Protein AF-A0A1T3CMZ7-F1 (afdb_monomer)

Foldseek 3Di:
DDDDPPDPDDDWDWDAAPVRAIETEDAPVCQVVVCVVCVPPPPHNYHYHYPPDPVVVVRVVRRVVVVVVVLVVVCVVPPPVSVVVVVVVVVVVVVVVVVVVVVVVVVVCQVVCLVVLHDPPADADEPVDDPDDDDDDDDDDDDDDDPPPPDPPPPDQDQDDDWDFQWDDDPSYIYHHPDPPPVPVVLVVLVVLLVVQLVVLVVQCVVPVDPVSVVVSVVLNVVSVVLNVVLVVSVVGTDRSHPVNVVVNVVSSVVSVD

Nearest PDB structures (foldseek):
  4wz7-assembly1_G  TM=6.049E-01  e=4.587E+00  Yarrowia lipolytica

Solvent-accessible surface area (backbone atoms only — not comparable to full-atom values): 15684 Å² total; per-residue (Å²): 137,84,84,72,82,79,63,87,77,77,76,69,48,78,45,70,41,94,86,69,33,38,36,40,35,26,54,82,89,49,38,67,63,52,47,62,68,56,70,77,53,85,90,48,65,68,47,76,39,48,65,84,36,72,65,43,52,50,52,52,48,53,35,49,53,51,54,51,51,52,49,49,53,47,37,73,74,47,44,70,65,39,54,57,49,51,53,52,50,51,53,52,51,50,53,50,51,50,50,53,49,50,50,53,51,46,56,59,46,54,63,58,24,63,76,72,72,54,58,94,75,66,52,65,55,59,96,88,61,76,84,80,76,92,70,89,81,80,93,70,91,74,92,72,94,71,89,72,90,71,74,91,65,80,78,74,72,46,71,74,69,78,81,44,71,42,64,49,80,52,99,92,40,63,41,40,58,70,70,77,81,68,80,52,71,62,58,62,49,49,52,55,52,51,53,47,53,52,49,56,48,45,48,58,27,67,77,43,82,42,76,66,36,48,49,54,39,50,53,52,48,54,54,51,50,52,52,52,54,52,51,55,52,49,60,69,46,34,57,70,74,23,54,55,59,55,50,53,52,51,50,59,52,50,70,71,75,111

Mean predicted aligned error: 19.83 Å

Organism: NCBI:txid1491466

Sequence (258 aa):
MSSALQGRRRKPQELLLPNGRKIIVALPEDLEDIRRKYQGDNDTQVEVVIHGSIEHSQYLRQSRDHHEERRQLLREQHGPAFEEWEDVQNQLSSVTAELERVENQASGLYGNFNKFGYDAAVRTYNDEDPPPASSHTSISEKSRGQREEGDRHGETTKLFKRPVIRQWFHQGLLWRMSEPTEIMAIELFLDLVYVGIIHSNGEHMAEEATGYELLRFVITFVMTWRIWTSITLTLSWFESDDVVTRLEILFCISTLIG

Radius of gyration: 36.87 Å; Cα contacts (8 Å, |Δi|>4): 163; chains: 1; bounding box: 71×46×104 Å

InterPro domains:
  IPR010640 Low temperature requirement A [PF06772] (185-253)
  IPR010640 Low temperature requirement A [PTHR36840] (154-257)

Structure (mmCIF, N/CA/C/O backbone):
data_AF-A0A1T3CMZ7-F1
#
_entry.id   AF-A0A1T3CMZ7-F1
#
loop_
_atom_site.group_PDB
_atom_site.id
_atom_site.type_symbol
_atom_site.label_atom_id
_atom_site.label_alt_id
_atom_site.label_comp_id
_atom_site.label_asym_id
_atom_site.label_entity_id
_atom_site.label_seq_id
_atom_site.pdbx_PDB_ins_code
_atom_site.Cartn_x
_atom_site.Cartn_y
_atom_site.Cartn_z
_atom_site.occupancy
_atom_site.B_iso_or_equiv
_atom_site.auth_seq_id
_atom_site.auth_comp_id
_atom_site.auth_asym_id
_atom_site.auth_atom_id
_atom_site.pdbx_PDB_model_num
ATOM 1 N N . MET A 1 1 ? -27.622 -8.756 -27.505 1.00 34.28 1 MET A N 1
ATOM 2 C CA . MET A 1 1 ? -26.467 -7.949 -27.946 1.00 34.28 1 MET A CA 1
ATOM 3 C C . MET A 1 1 ? -25.293 -8.300 -27.054 1.00 34.28 1 MET A C 1
ATOM 5 O O . MET A 1 1 ? -25.239 -7.861 -25.916 1.00 34.28 1 MET A O 1
ATOM 9 N N . SER A 1 2 ? -24.455 -9.220 -27.521 1.00 31.64 2 SER A N 1
ATOM 10 C CA . SER A 1 2 ? -23.326 -9.789 -26.785 1.00 31.64 2 SER A CA 1
ATOM 11 C C . SER A 1 2 ? -22.094 -8.905 -26.964 1.00 31.64 2 SER A C 1
ATOM 13 O O . SER A 1 2 ? -21.500 -8.877 -28.040 1.00 31.64 2 SER A O 1
ATOM 15 N N . SER A 1 3 ? -21.721 -8.173 -25.916 1.00 35.91 3 SER A N 1
ATOM 16 C CA . SER A 1 3 ? -20.456 -7.446 -25.835 1.00 35.91 3 SER A CA 1
ATOM 17 C C . SER A 1 3 ? -19.309 -8.449 -25.692 1.00 35.91 3 SER A C 1
ATOM 19 O O . SER A 1 3 ? -18.985 -8.886 -24.587 1.00 35.91 3 SER A O 1
ATOM 21 N N . ALA A 1 4 ? -18.725 -8.862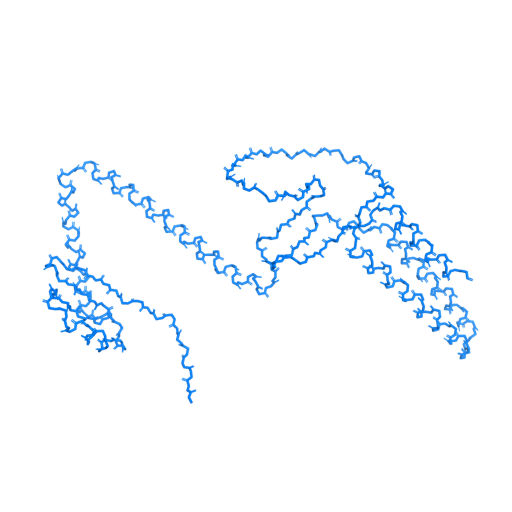 -26.816 1.00 36.44 4 ALA A N 1
ATOM 22 C CA . ALA A 1 4 ? -17.489 -9.628 -26.805 1.00 36.44 4 ALA A CA 1
ATOM 23 C C . ALA A 1 4 ? -16.359 -8.734 -26.275 1.00 36.44 4 ALA A C 1
ATOM 25 O O . ALA A 1 4 ? -16.123 -7.640 -26.789 1.00 36.44 4 ALA A O 1
ATOM 26 N N . LEU A 1 5 ? -15.691 -9.214 -25.227 1.00 36.50 5 LEU A N 1
ATOM 27 C CA . LEU A 1 5 ? -14.447 -8.682 -24.686 1.00 36.50 5 LEU A CA 1
ATOM 28 C C . LEU A 1 5 ? -13.461 -8.434 -25.836 1.00 36.50 5 LEU A C 1
ATOM 30 O O . LEU A 1 5 ? -12.888 -9.377 -26.379 1.00 36.50 5 LEU A O 1
ATOM 34 N N . GLN A 1 6 ? -13.259 -7.172 -26.217 1.00 39.81 6 GLN A N 1
ATOM 35 C CA . GLN A 1 6 ? -12.165 -6.784 -27.102 1.00 39.81 6 GLN A CA 1
ATOM 36 C C . GLN A 1 6 ? -10.861 -6.929 -26.321 1.00 39.81 6 GLN A C 1
ATOM 38 O O . GLN A 1 6 ? -10.344 -5.985 -25.727 1.00 39.81 6 GLN A O 1
ATOM 43 N N . GLY A 1 7 ? -10.340 -8.157 -26.307 1.00 45.25 7 GLY A N 1
ATOM 44 C CA . GLY A 1 7 ? -8.948 -8.412 -25.979 1.00 45.25 7 GLY A CA 1
ATOM 45 C C . GLY A 1 7 ? -8.062 -7.514 -26.840 1.00 45.25 7 GLY A C 1
ATOM 46 O O . GLY A 1 7 ? -8.403 -7.199 -27.981 1.00 45.25 7 GLY A O 1
ATOM 47 N N . ARG A 1 8 ? -6.948 -7.063 -26.261 1.00 49.44 8 ARG A N 1
ATOM 48 C CA . ARG A 1 8 ? -5.938 -6.181 -26.863 1.00 49.44 8 ARG A CA 1
ATOM 49 C C . ARG A 1 8 ? -5.617 -6.658 -28.293 1.00 49.44 8 ARG A C 1
ATOM 51 O O . ARG A 1 8 ? -4.840 -7.595 -28.466 1.00 49.44 8 ARG A O 1
ATOM 58 N N . ARG A 1 9 ? -6.265 -6.066 -29.308 1.00 58.47 9 ARG A N 1
ATOM 59 C CA . ARG A 1 9 ? -6.092 -6.456 -30.717 1.00 58.47 9 ARG A CA 1
ATOM 60 C C . ARG A 1 9 ? -4.620 -6.279 -31.075 1.00 58.47 9 ARG A C 1
ATOM 62 O O . ARG A 1 9 ? -4.067 -5.191 -30.896 1.00 58.47 9 ARG A O 1
ATOM 69 N N . ARG A 1 10 ? -3.964 -7.359 -31.505 1.00 63.69 10 ARG A N 1
ATOM 70 C CA . ARG A 1 10 ? -2.551 -7.315 -31.894 1.00 63.69 10 ARG A CA 1
ATOM 71 C C . ARG A 1 10 ? -2.424 -6.444 -33.140 1.00 63.69 10 ARG A C 1
ATOM 73 O O . ARG A 1 10 ? -3.180 -6.618 -34.090 1.00 63.69 10 ARG A O 1
ATOM 80 N N . LYS A 1 11 ? -1.494 -5.489 -33.117 1.00 72.56 11 LYS A N 1
ATOM 81 C CA . LYS A 1 11 ? -1.212 -4.653 -34.289 1.00 72.56 11 LYS A CA 1
ATOM 82 C C . LYS A 1 11 ? -0.637 -5.539 -35.409 1.00 72.56 11 LYS A C 1
ATOM 84 O O . LYS A 1 11 ? 0.155 -6.428 -35.091 1.00 72.56 11 LYS A O 1
ATOM 89 N N . PRO A 1 12 ? -1.025 -5.319 -36.679 1.00 73.88 12 PRO A N 1
ATOM 90 C CA . PRO A 1 12 ? -0.466 -6.059 -37.805 1.00 73.88 12 PRO A CA 1
ATOM 91 C C . PRO A 1 12 ? 1.041 -5.808 -37.892 1.00 73.88 12 PRO A C 1
ATOM 93 O O . PRO A 1 12 ? 1.503 -4.689 -37.657 1.00 73.88 12 PRO A O 1
ATOM 96 N N . GLN A 1 13 ? 1.797 -6.859 -38.194 1.00 79.81 13 GLN A N 1
ATOM 97 C CA . GLN A 1 13 ? 3.250 -6.781 -38.312 1.00 79.81 13 GLN A CA 1
ATOM 98 C C . GLN A 1 13 ? 3.622 -6.434 -39.753 1.00 79.81 13 GLN A C 1
ATOM 100 O O . GLN A 1 13 ? 3.074 -7.002 -40.696 1.00 79.81 13 GLN A O 1
ATOM 105 N N . GLU A 1 14 ? 4.555 -5.504 -39.923 1.00 84.88 14 GLU A N 1
ATOM 106 C CA . GLU A 1 14 ? 5.047 -5.086 -41.235 1.00 84.88 14 GLU A CA 1
ATOM 107 C C . GLU A 1 14 ? 6.458 -5.637 -41.452 1.00 84.88 14 GLU A C 1
ATOM 109 O O . GLU A 1 14 ? 7.314 -5.533 -40.573 1.00 84.88 14 GLU A O 1
ATOM 114 N N . LEU A 1 15 ? 6.692 -6.232 -42.618 1.00 81.00 15 LEU A N 1
ATOM 115 C CA . LEU A 1 15 ? 7.981 -6.777 -43.036 1.00 81.00 15 LEU A CA 1
ATOM 116 C C . LEU A 1 15 ? 8.371 -6.159 -44.381 1.00 81.00 15 LEU A C 1
ATOM 118 O O . LEU A 1 15 ? 7.524 -5.975 -45.255 1.00 81.00 15 LEU A O 1
ATOM 122 N N . LEU A 1 16 ? 9.654 -5.857 -44.566 1.00 81.06 16 LEU A N 1
ATOM 123 C CA . LEU A 1 16 ? 10.195 -5.363 -45.832 1.00 81.06 16 LEU A CA 1
ATOM 124 C C . LEU A 1 16 ? 11.080 -6.442 -46.456 1.00 81.06 16 LEU A C 1
ATOM 126 O O . LEU A 1 16 ? 12.014 -6.935 -45.825 1.00 81.06 16 LEU A O 1
ATOM 130 N N . LEU A 1 17 ? 10.770 -6.817 -47.696 1.00 82.38 17 LEU A N 1
ATOM 131 C CA . LEU A 1 17 ? 11.575 -7.750 -48.476 1.00 82.38 17 LEU A CA 1
ATOM 132 C C . LEU A 1 17 ? 12.762 -7.039 -49.143 1.00 82.38 17 LEU A C 1
ATOM 134 O O . LEU A 1 17 ? 12.660 -5.853 -49.471 1.00 82.38 17 LEU A O 1
ATOM 138 N N . PRO A 1 18 ? 13.839 -7.778 -49.475 1.00 75.88 18 PRO A N 1
ATOM 139 C CA . PRO A 1 18 ? 14.983 -7.257 -50.233 1.00 75.88 18 PRO A CA 1
ATOM 140 C C . PRO A 1 18 ? 14.606 -6.607 -51.572 1.00 75.88 18 PRO A C 1
ATOM 142 O O . PRO A 1 18 ? 15.280 -5.693 -52.034 1.00 75.88 18 PRO A O 1
ATOM 145 N N . ASN A 1 19 ? 13.491 -7.031 -52.172 1.00 77.38 19 ASN A N 1
ATOM 146 C CA . ASN A 1 19 ? 12.995 -6.513 -53.448 1.00 77.38 19 ASN A CA 1
ATOM 147 C C . ASN A 1 19 ? 12.220 -5.183 -53.311 1.00 77.38 19 ASN A C 1
ATOM 149 O O . ASN A 1 19 ? 11.588 -4.751 -54.271 1.00 77.38 19 ASN A O 1
ATOM 153 N N . GLY A 1 20 ? 12.181 -4.578 -52.116 1.00 74.94 20 GLY A N 1
ATOM 154 C CA . GLY A 1 20 ? 11.397 -3.369 -51.825 1.00 74.94 20 GLY A CA 1
ATOM 155 C C . GLY A 1 20 ? 9.894 -3.616 -51.645 1.00 74.94 20 GLY A C 1
ATOM 156 O O . GLY A 1 20 ? 9.125 -2.671 -51.490 1.00 74.94 20 GLY A O 1
ATOM 157 N N . ARG A 1 21 ? 9.460 -4.883 -51.653 1.00 81.06 21 ARG A N 1
ATOM 158 C CA . ARG A 1 21 ? 8.062 -5.266 -51.407 1.00 81.06 21 ARG A CA 1
ATOM 159 C C . ARG A 1 21 ? 7.746 -5.200 -49.918 1.00 81.06 21 ARG A C 1
ATOM 161 O O . ARG A 1 21 ? 8.537 -5.672 -49.099 1.00 81.06 21 ARG A O 1
ATOM 168 N N . LYS A 1 22 ? 6.576 -4.664 -49.575 1.00 83.50 22 LYS A N 1
ATOM 169 C CA . LYS A 1 22 ? 6.096 -4.585 -48.193 1.00 83.50 22 LYS A CA 1
ATOM 170 C C . LYS A 1 22 ? 5.109 -5.716 -47.942 1.00 83.50 22 LYS A C 1
ATOM 172 O O . LYS A 1 22 ? 4.094 -5.815 -48.622 1.00 83.50 22 LYS A O 1
ATOM 177 N N . ILE A 1 23 ? 5.393 -6.559 -46.960 1.00 84.19 23 ILE A N 1
ATOM 178 C CA . ILE A 1 23 ? 4.484 -7.618 -46.534 1.00 84.19 23 ILE A CA 1
ATOM 179 C C . ILE A 1 23 ? 3.792 -7.179 -45.256 1.00 84.19 23 ILE A C 1
ATOM 181 O O . ILE A 1 23 ? 4.441 -6.791 -44.284 1.00 84.19 23 ILE A O 1
ATOM 185 N N . ILE A 1 24 ? 2.468 -7.266 -45.251 1.00 84.69 24 ILE A N 1
ATOM 186 C CA . ILE A 1 24 ? 1.650 -6.992 -44.075 1.00 84.69 24 ILE A CA 1
ATOM 187 C C . ILE A 1 24 ? 1.109 -8.316 -43.562 1.00 84.69 24 ILE A C 1
ATOM 189 O O . ILE A 1 24 ? 0.362 -9.014 -44.246 1.00 84.69 24 ILE A O 1
ATOM 193 N N . VAL A 1 25 ? 1.496 -8.657 -42.340 1.00 84.69 25 VAL A N 1
ATOM 194 C CA . VAL A 1 25 ? 1.105 -9.894 -41.678 1.00 84.69 25 VAL A CA 1
ATOM 195 C C . VAL A 1 25 ? -0.127 -9.622 -40.825 1.00 84.69 25 VAL A C 1
ATOM 197 O O . VAL A 1 25 ? -0.083 -8.847 -39.864 1.00 84.69 25 VAL A O 1
ATOM 200 N N . ALA A 1 26 ? -1.232 -10.265 -41.191 1.00 84.50 26 ALA A N 1
ATOM 201 C CA . ALA A 1 26 ? -2.539 -10.102 -40.566 1.00 84.50 26 ALA A CA 1
ATOM 202 C C . ALA A 1 26 ? -3.004 -11.389 -39.871 1.00 84.50 26 ALA A C 1
ATOM 204 O O . ALA A 1 26 ? -2.619 -12.499 -40.246 1.00 84.50 26 ALA A O 1
ATOM 205 N N . LEU A 1 27 ? -3.868 -11.249 -38.865 1.00 82.94 27 LEU A N 1
ATOM 206 C CA . LEU A 1 27 ? -4.621 -12.378 -38.317 1.00 82.94 27 LEU A CA 1
ATOM 207 C C . LEU A 1 27 ? -5.662 -12.859 -39.345 1.00 82.94 27 LEU A C 1
ATOM 209 O O . LEU A 1 27 ? -6.131 -12.046 -40.143 1.00 82.94 27 LEU A O 1
ATOM 213 N N . PRO A 1 28 ? -6.063 -14.145 -39.318 1.00 78.88 28 PRO A N 1
ATOM 214 C CA . PRO A 1 28 ? -7.062 -14.674 -40.251 1.00 78.88 28 PRO A CA 1
ATOM 215 C C . PRO A 1 28 ? -8.380 -13.884 -40.256 1.00 78.88 28 PRO A C 1
ATOM 217 O O . PRO A 1 28 ? -8.996 -13.741 -41.304 1.00 78.88 28 PRO A O 1
ATOM 220 N N . GLU A 1 29 ? -8.781 -13.350 -39.098 1.00 78.38 29 GLU A N 1
ATOM 221 C CA . GLU A 1 29 ? -10.024 -12.586 -38.912 1.00 78.38 29 GLU A CA 1
ATOM 222 C C . GLU A 1 29 ? -9.989 -11.198 -39.576 1.00 78.38 29 GLU A C 1
ATOM 224 O O . GLU A 1 29 ? -11.014 -10.732 -40.060 1.00 78.38 29 GLU A O 1
ATOM 229 N N . ASP A 1 30 ? -8.813 -10.564 -39.649 1.00 78.50 30 ASP A N 1
ATOM 230 C CA . ASP A 1 30 ? -8.643 -9.178 -40.121 1.00 78.50 30 ASP A CA 1
ATOM 231 C C . ASP A 1 30 ? -8.104 -9.100 -41.567 1.00 78.50 30 ASP A C 1
ATOM 233 O O . ASP A 1 30 ? -7.822 -8.016 -42.088 1.00 78.50 30 ASP A O 1
ATOM 237 N N . LEU A 1 31 ? -7.908 -10.247 -42.228 1.00 75.06 31 LEU A N 1
ATOM 238 C CA . LEU A 1 31 ? -7.219 -10.319 -43.518 1.00 75.06 31 LEU A CA 1
ATOM 239 C C . LEU A 1 31 ? -7.958 -9.559 -44.620 1.00 75.06 31 LEU A C 1
ATOM 241 O O . LEU A 1 31 ? -7.333 -8.819 -45.380 1.00 75.06 31 LEU A O 1
ATOM 245 N N . GLU A 1 32 ? -9.274 -9.742 -44.724 1.00 76.31 32 GLU A N 1
ATOM 246 C CA . GLU A 1 32 ? -10.077 -9.125 -45.786 1.00 76.31 32 GLU A CA 1
ATOM 247 C C . GLU A 1 32 ? -10.165 -7.604 -45.626 1.00 76.31 32 GLU A C 1
ATOM 249 O O . GLU A 1 32 ? -10.083 -6.869 -46.615 1.00 76.31 32 GLU A O 1
ATOM 254 N N . ASP A 1 33 ? -10.250 -7.131 -44.383 1.00 80.44 33 ASP A N 1
ATOM 255 C CA . ASP A 1 33 ? -10.289 -5.708 -44.049 1.00 80.44 33 ASP A CA 1
ATOM 256 C C . ASP A 1 33 ? -8.956 -5.024 -44.375 1.00 80.44 33 ASP A C 1
ATOM 258 O O . ASP A 1 33 ? -8.923 -3.954 -44.991 1.00 80.44 33 ASP A O 1
ATOM 262 N N . ILE A 1 34 ? -7.838 -5.669 -44.026 1.00 79.06 34 ILE A N 1
ATOM 263 C CA . ILE A 1 34 ? -6.492 -5.172 -44.332 1.00 79.06 34 ILE A CA 1
ATOM 264 C C . ILE A 1 34 ? -6.243 -5.211 -45.841 1.00 79.06 34 ILE A C 1
ATOM 266 O O . ILE A 1 34 ? -5.769 -4.228 -46.410 1.00 79.06 34 ILE A O 1
ATOM 270 N N . ARG A 1 35 ? -6.624 -6.293 -46.526 1.00 79.69 35 ARG A N 1
ATOM 271 C CA . ARG A 1 35 ? -6.478 -6.405 -47.983 1.00 79.69 35 ARG A CA 1
ATOM 272 C C . ARG A 1 35 ? -7.244 -5.309 -48.715 1.00 79.69 35 ARG A C 1
ATOM 274 O O . ARG A 1 35 ? -6.694 -4.713 -49.635 1.00 79.69 35 ARG A O 1
ATOM 281 N N . ARG A 1 36 ? -8.466 -4.995 -48.276 1.00 80.12 36 ARG A N 1
ATOM 282 C CA . ARG A 1 36 ? -9.275 -3.901 -48.833 1.00 80.12 36 ARG A CA 1
ATOM 283 C C . ARG A 1 36 ? -8.629 -2.534 -48.603 1.00 80.12 36 ARG A C 1
ATOM 285 O O . ARG A 1 36 ? -8.684 -1.681 -49.483 1.00 80.12 36 ARG A O 1
ATOM 292 N N . LYS A 1 37 ? -7.995 -2.333 -47.444 1.00 79.81 37 LYS A N 1
ATOM 293 C CA . LYS A 1 37 ? -7.320 -1.076 -47.088 1.00 79.81 37 LYS A CA 1
ATOM 294 C C . LYS A 1 37 ? -6.106 -0.779 -47.973 1.00 79.81 37 LYS A C 1
ATOM 296 O O . LYS A 1 37 ? -5.899 0.373 -48.332 1.00 79.81 37 LYS A O 1
ATOM 301 N N . TYR A 1 38 ? -5.330 -1.801 -48.327 1.00 72.94 38 TYR A N 1
ATOM 302 C CA . TYR A 1 38 ? -4.096 -1.647 -49.110 1.00 72.94 38 TYR A CA 1
ATOM 303 C C . TYR A 1 38 ? -4.275 -1.901 -50.614 1.00 72.94 38 TYR A C 1
ATOM 305 O O . TYR A 1 38 ? -3.325 -1.787 -51.377 1.00 72.94 38 TYR A O 1
ATOM 313 N N . GLN A 1 39 ? -5.499 -2.180 -51.068 1.00 69.19 39 GLN A N 1
ATOM 314 C CA . GLN A 1 39 ? -5.805 -2.422 -52.481 1.00 69.19 39 GLN A CA 1
ATOM 315 C C . GLN A 1 39 ? -5.686 -1.168 -53.370 1.00 69.19 39 GLN A C 1
ATOM 317 O O . GLN A 1 39 ? -5.668 -1.295 -54.590 1.00 69.19 39 GLN A O 1
ATOM 322 N N . GLY A 1 40 ? -5.649 0.031 -52.774 1.00 64.12 40 GLY A N 1
ATOM 323 C CA . GLY A 1 40 ? -5.586 1.313 -53.487 1.00 64.12 40 GLY A CA 1
ATOM 324 C C . GLY A 1 40 ? -4.202 1.966 -53.546 1.00 64.12 40 GLY A C 1
ATOM 325 O O . GLY A 1 40 ? -4.064 3.002 -54.192 1.00 64.12 40 GLY A O 1
ATOM 326 N N . ASP A 1 41 ? -3.196 1.397 -52.878 1.00 66.69 41 ASP A N 1
ATOM 327 C CA . ASP A 1 41 ? -1.857 1.982 -52.784 1.00 66.69 41 ASP A CA 1
ATOM 328 C C . ASP A 1 41 ? -0.964 1.416 -53.902 1.00 66.69 41 ASP A C 1
ATOM 330 O O . ASP A 1 41 ? -0.325 0.378 -53.756 1.00 66.69 41 ASP A O 1
ATOM 334 N N . ASN A 1 42 ? -0.997 2.051 -55.078 1.00 58.09 42 ASN A N 1
ATOM 335 C CA . ASN A 1 42 ? -0.322 1.559 -56.291 1.00 58.09 42 ASN A CA 1
ATOM 336 C C . ASN A 1 42 ? 1.206 1.766 -56.297 1.00 58.09 42 ASN A C 1
ATOM 338 O O . ASN A 1 42 ? 1.869 1.294 -57.221 1.00 58.09 42 ASN A O 1
ATOM 342 N N . ASP A 1 43 ? 1.765 2.473 -55.312 1.00 58.81 43 ASP A N 1
ATOM 343 C CA . ASP A 1 43 ? 3.174 2.898 -55.321 1.00 58.81 43 ASP A CA 1
ATOM 344 C C . ASP A 1 43 ? 4.119 1.876 -54.656 1.00 58.81 43 ASP A C 1
ATOM 346 O O . ASP A 1 43 ? 5.329 1.888 -54.873 1.00 58.81 43 ASP A O 1
ATOM 350 N N . THR A 1 44 ? 3.579 0.921 -53.887 1.00 60.91 44 THR A N 1
ATOM 351 C CA . THR A 1 44 ? 4.344 -0.200 -53.319 1.00 60.91 44 THR A CA 1
ATOM 352 C C . THR A 1 44 ? 3.620 -1.521 -53.553 1.00 60.91 44 THR A C 1
ATOM 354 O O . THR A 1 44 ? 2.418 -1.642 -53.353 1.00 60.91 44 THR A O 1
ATOM 357 N N . GLN A 1 45 ? 4.349 -2.553 -53.986 1.00 70.31 45 GLN A N 1
ATOM 358 C CA . GLN A 1 45 ? 3.804 -3.911 -54.081 1.00 70.31 45 GLN A CA 1
ATOM 359 C C . GLN A 1 45 ? 3.569 -4.435 -52.654 1.00 70.31 45 GLN A C 1
ATOM 361 O O . GLN A 1 45 ? 4.486 -4.982 -52.034 1.00 70.31 45 GLN A O 1
ATOM 366 N N . VAL A 1 46 ? 2.367 -4.185 -52.123 1.00 76.50 46 VAL A N 1
ATOM 367 C CA . VAL A 1 46 ? 1.937 -4.610 -50.789 1.00 76.50 46 VAL A CA 1
ATOM 368 C C . VAL A 1 46 ? 1.276 -5.981 -50.874 1.00 76.50 46 VAL A C 1
ATOM 370 O O . VAL A 1 46 ? 0.240 -6.147 -51.517 1.00 76.50 46 VAL A O 1
ATOM 373 N N . GLU A 1 47 ? 1.859 -6.966 -50.199 1.00 81.50 47 GLU A N 1
ATOM 374 C CA . GLU A 1 47 ? 1.318 -8.323 -50.118 1.00 81.50 47 GLU A CA 1
ATOM 375 C C . GLU A 1 47 ? 0.809 -8.595 -48.701 1.00 81.50 47 GLU A C 1
ATOM 377 O O . GLU A 1 47 ? 1.526 -8.404 -47.719 1.00 81.50 47 GLU A O 1
ATOM 382 N N . VAL A 1 48 ? -0.454 -9.007 -48.577 1.00 81.88 48 VAL A N 1
ATOM 383 C CA . VAL A 1 48 ? -1.080 -9.282 -47.277 1.00 81.88 48 VAL A CA 1
ATOM 384 C C . VAL A 1 48 ? -1.094 -10.785 -47.047 1.00 81.88 48 VAL A C 1
ATOM 386 O O . VAL A 1 48 ? -1.711 -11.520 -47.815 1.00 81.88 48 VAL A O 1
ATOM 389 N N . VAL A 1 49 ? -0.432 -11.230 -45.981 1.00 83.75 49 VAL A N 1
ATOM 390 C CA . VAL A 1 49 ? -0.180 -12.648 -45.699 1.00 83.75 49 VAL A CA 1
ATOM 391 C C . VAL A 1 49 ? -0.719 -13.014 -44.317 1.00 83.75 49 VAL A C 1
ATOM 393 O O . VAL A 1 49 ? -0.665 -12.223 -43.373 1.00 83.75 49 VAL A O 1
ATOM 396 N N . ILE A 1 50 ? -1.240 -14.236 -44.178 1.00 85.75 50 ILE A N 1
ATOM 397 C CA . ILE A 1 50 ? -1.755 -14.745 -42.900 1.00 85.75 50 ILE A CA 1
ATOM 398 C C . ILE A 1 50 ? -0.593 -15.015 -41.940 1.00 85.75 50 ILE A C 1
ATOM 400 O O . ILE A 1 50 ? 0.357 -15.727 -42.284 1.00 85.75 50 ILE A O 1
ATOM 404 N N . HIS A 1 51 ? -0.707 -14.531 -40.703 1.00 82.50 51 HIS A N 1
ATOM 405 C CA . HIS A 1 51 ? 0.221 -14.848 -39.625 1.00 82.50 51 HIS A CA 1
ATOM 406 C C . HIS A 1 51 ? 0.354 -16.365 -39.441 1.00 82.50 51 HIS A C 1
ATOM 408 O O . HIS A 1 51 ? -0.599 -17.065 -39.110 1.00 82.50 51 HIS A O 1
ATOM 414 N N . GLY A 1 52 ? 1.583 -16.864 -39.560 1.00 80.25 52 GLY A N 1
ATOM 415 C CA . GLY A 1 52 ? 1.920 -18.272 -39.311 1.00 80.25 52 GLY A CA 1
ATOM 416 C C . GLY A 1 52 ? 1.651 -19.200 -40.496 1.00 80.25 52 GLY A C 1
ATOM 417 O O . GLY A 1 52 ? 1.859 -20.404 -40.378 1.00 80.25 52 GLY A O 1
ATOM 418 N N . SER A 1 53 ? 1.234 -18.652 -41.640 1.00 87.19 53 SER A N 1
ATOM 419 C CA . SER A 1 53 ? 1.197 -19.390 -42.901 1.00 87.19 53 SER A CA 1
ATOM 420 C C . SER A 1 53 ? 2.598 -19.812 -43.357 1.00 87.19 53 SER A C 1
ATOM 422 O O . SER A 1 53 ? 3.621 -19.262 -42.931 1.00 87.19 53 SER A O 1
ATOM 424 N N . ILE A 1 54 ? 2.641 -20.784 -44.269 1.00 87.31 54 ILE A N 1
ATOM 425 C CA . ILE A 1 54 ? 3.887 -21.233 -44.900 1.00 87.31 54 ILE A CA 1
ATOM 426 C C . ILE A 1 54 ? 4.556 -20.056 -45.626 1.00 87.31 54 ILE A C 1
ATOM 428 O O . ILE A 1 54 ? 5.758 -19.858 -45.463 1.00 87.31 54 ILE A O 1
ATOM 432 N N . GLU A 1 55 ? 3.775 -19.224 -46.317 1.00 87.25 55 GLU A N 1
ATOM 433 C CA . GLU A 1 55 ? 4.238 -17.998 -46.980 1.00 87.25 55 GLU A CA 1
ATOM 434 C C . GLU A 1 55 ? 4.868 -17.018 -45.983 1.00 87.25 55 GLU A C 1
ATOM 436 O O . GLU A 1 55 ? 5.999 -16.582 -46.182 1.00 87.25 55 GLU A O 1
ATOM 441 N N . HIS A 1 56 ? 4.217 -16.755 -44.841 1.00 86.75 56 HIS A N 1
ATOM 442 C CA . HIS A 1 56 ? 4.786 -15.905 -43.788 1.00 86.75 56 HIS A CA 1
ATOM 443 C C . HIS A 1 56 ? 6.145 -16.428 -43.303 1.00 86.75 56 HIS A C 1
ATOM 445 O O . HIS A 1 56 ? 7.103 -15.666 -43.175 1.00 86.75 56 HIS A O 1
ATOM 451 N N . SER A 1 57 ? 6.259 -17.741 -43.076 1.00 88.12 57 SER A N 1
ATOM 452 C CA . SER A 1 57 ? 7.520 -18.353 -42.645 1.00 88.12 57 SER A CA 1
ATOM 453 C C . SER A 1 57 ? 8.618 -18.275 -43.714 1.00 88.12 57 SER A C 1
ATOM 455 O O . SER A 1 57 ? 9.786 -18.079 -43.377 1.00 88.12 57 SER A O 1
ATOM 457 N N . GLN A 1 58 ? 8.260 -18.390 -44.996 1.00 90.12 58 GLN A N 1
ATOM 458 C CA . GLN A 1 58 ? 9.192 -18.253 -46.115 1.00 90.12 58 GLN A CA 1
ATOM 459 C C . GLN A 1 58 ? 9.693 -16.818 -46.244 1.00 90.12 58 GLN A C 1
ATOM 461 O O . GLN A 1 58 ? 10.897 -16.611 -46.368 1.00 90.12 58 GLN A O 1
ATOM 466 N N . TYR A 1 59 ? 8.804 -15.833 -46.135 1.00 87.25 59 TYR A N 1
ATOM 467 C CA . TYR A 1 59 ? 9.181 -14.425 -46.182 1.00 87.25 59 TYR A CA 1
ATOM 468 C C . TYR A 1 59 ? 10.063 -14.008 -45.002 1.00 87.25 59 TYR A C 1
ATOM 470 O O . TYR A 1 59 ? 11.040 -13.286 -45.197 1.00 87.25 59 TYR A O 1
ATOM 478 N N . LEU A 1 60 ? 9.800 -14.524 -43.796 1.00 88.56 60 LEU A N 1
ATOM 479 C CA . LEU A 1 60 ? 10.687 -14.321 -42.647 1.00 88.56 60 LEU A CA 1
ATOM 480 C C . LEU A 1 60 ? 12.077 -14.923 -42.873 1.00 88.56 60 LEU A C 1
ATOM 482 O O . LEU A 1 60 ? 13.074 -14.286 -42.543 1.00 88.56 60 LEU A O 1
ATOM 486 N N . ARG A 1 61 ? 12.159 -16.128 -43.455 1.00 90.31 61 ARG A N 1
ATOM 487 C CA . ARG A 1 61 ? 13.449 -16.743 -43.807 1.00 90.31 61 ARG A CA 1
ATOM 488 C C . ARG A 1 61 ? 14.195 -15.908 -44.843 1.00 90.31 61 ARG A C 1
ATOM 490 O O . ARG A 1 61 ? 15.347 -15.580 -44.608 1.00 90.31 61 ARG A O 1
ATOM 497 N N . GLN A 1 62 ? 13.526 -15.486 -45.916 1.00 89.88 62 GLN A N 1
ATOM 498 C CA . GLN A 1 62 ? 14.129 -14.639 -46.953 1.00 89.88 62 GLN A CA 1
ATOM 499 C C . GLN A 1 62 ? 14.643 -13.306 -46.395 1.00 89.88 62 GLN A C 1
ATOM 501 O O . GLN A 1 62 ? 15.747 -12.884 -46.725 1.00 89.88 62 GLN A O 1
ATOM 506 N N . SER A 1 63 ? 13.861 -12.645 -45.536 1.00 88.31 63 SER A N 1
ATOM 507 C CA . SER A 1 63 ? 14.276 -11.399 -44.884 1.00 88.31 63 SER A CA 1
ATOM 508 C C . SER A 1 63 ? 15.480 -11.626 -43.966 1.00 88.31 63 SER A C 1
ATOM 510 O O . SER A 1 63 ? 16.456 -10.882 -44.045 1.00 88.31 63 SER A O 1
ATOM 512 N N . ARG A 1 64 ? 15.461 -12.689 -43.151 1.00 90.81 64 ARG A N 1
ATOM 513 C CA . ARG A 1 64 ? 16.593 -13.063 -42.294 1.00 90.81 64 ARG A CA 1
ATOM 514 C C . ARG A 1 64 ? 17.857 -13.314 -43.113 1.00 90.81 64 ARG A C 1
ATOM 516 O O . ARG A 1 64 ? 18.885 -12.730 -42.795 1.00 90.81 64 ARG A O 1
ATOM 523 N N . ASP A 1 65 ? 17.770 -14.144 -44.148 1.00 92.00 65 ASP A N 1
ATOM 524 C CA . ASP A 1 65 ? 18.921 -14.529 -44.967 1.00 92.00 65 ASP A CA 1
ATOM 525 C C . ASP A 1 65 ? 19.524 -13.292 -45.662 1.00 92.00 65 ASP A C 1
ATOM 527 O O . ASP A 1 65 ? 20.739 -13.114 -45.665 1.00 92.00 65 ASP A O 1
ATOM 531 N N . HIS A 1 66 ? 18.684 -12.362 -46.136 1.00 89.62 66 HIS A N 1
ATOM 532 C CA . HIS A 1 66 ? 19.139 -11.081 -46.683 1.00 89.62 66 HIS A CA 1
ATOM 533 C C . HIS A 1 66 ? 19.864 -10.204 -45.650 1.00 89.62 66 HIS A C 1
ATOM 535 O O . HIS A 1 66 ? 20.906 -9.614 -45.941 1.00 89.62 66 HIS A O 1
ATOM 541 N N . HIS A 1 67 ? 19.319 -10.090 -44.436 1.00 90.06 67 HIS A N 1
ATOM 542 C CA . HIS A 1 67 ? 19.964 -9.325 -43.368 1.00 90.06 67 HIS A CA 1
ATOM 543 C C . HIS A 1 67 ? 21.273 -9.974 -42.910 1.00 90.06 67 HIS A C 1
ATOM 545 O O . HIS A 1 67 ? 22.221 -9.261 -42.583 1.00 90.06 67 HIS A O 1
ATOM 551 N N . GLU A 1 68 ? 21.348 -11.302 -42.919 1.00 90.69 68 GLU A N 1
ATOM 552 C CA . GLU A 1 68 ? 22.547 -12.061 -42.582 1.00 90.69 68 GLU A CA 1
ATOM 553 C C . GLU A 1 68 ? 23.649 -11.890 -43.634 1.00 90.69 68 GLU A C 1
ATOM 555 O O . GLU A 1 68 ? 24.790 -11.605 -43.270 1.00 90.69 68 GLU A O 1
ATOM 560 N N . GLU A 1 69 ? 23.297 -11.940 -44.919 1.00 93.06 69 GLU A N 1
ATOM 561 C CA . GLU A 1 69 ? 24.210 -11.641 -46.026 1.00 93.06 69 GLU A CA 1
ATOM 562 C C . GLU A 1 69 ? 24.715 -10.193 -45.953 1.00 93.06 69 GLU A C 1
ATOM 564 O O . GLU A 1 69 ? 25.919 -9.940 -45.992 1.00 93.06 69 GLU A O 1
ATOM 569 N N . ARG A 1 70 ? 23.815 -9.221 -45.754 1.00 90.12 70 ARG A N 1
ATOM 570 C CA . ARG A 1 70 ? 24.193 -7.808 -45.597 1.00 90.12 70 ARG A CA 1
ATOM 571 C C . ARG A 1 70 ? 25.116 -7.595 -44.396 1.00 90.12 70 ARG A C 1
ATOM 573 O O . ARG A 1 70 ? 26.061 -6.814 -44.483 1.00 90.12 70 ARG A O 1
ATOM 580 N N . ARG A 1 71 ? 24.848 -8.276 -43.280 1.00 90.75 71 ARG A N 1
ATOM 581 C CA . ARG A 1 71 ? 25.703 -8.259 -42.087 1.00 90.75 71 ARG A CA 1
ATOM 582 C C . ARG A 1 71 ? 27.089 -8.819 -42.399 1.00 90.75 71 ARG A C 1
ATOM 584 O O . ARG A 1 71 ? 28.077 -8.226 -41.981 1.00 90.75 71 ARG A O 1
ATOM 591 N N . GLN A 1 72 ? 27.170 -9.916 -43.148 1.00 91.44 72 GLN A N 1
ATOM 592 C CA . GLN A 1 72 ? 28.444 -10.507 -43.548 1.00 91.44 72 GLN A CA 1
ATOM 593 C C . GLN A 1 72 ? 29.249 -9.565 -44.454 1.00 91.44 72 GLN A C 1
ATOM 595 O O . GLN A 1 72 ? 30.427 -9.343 -44.191 1.00 91.44 72 GLN A O 1
ATOM 600 N N . LEU A 1 73 ? 28.605 -8.925 -45.434 1.00 93.44 73 LEU A N 1
ATOM 601 C CA . LEU A 1 73 ? 29.249 -7.923 -46.291 1.00 93.44 73 LEU A CA 1
ATOM 602 C C . LEU A 1 73 ? 29.792 -6.734 -45.487 1.00 93.44 73 LEU A C 1
ATOM 604 O O . LEU A 1 73 ? 30.899 -6.267 -45.741 1.00 93.44 73 LEU A O 1
ATOM 608 N N . LEU A 1 74 ? 29.036 -6.246 -44.499 1.00 91.19 74 LEU A N 1
ATOM 609 C CA . LEU A 1 74 ? 29.491 -5.163 -43.622 1.00 91.19 74 LEU A CA 1
ATOM 610 C C . LEU A 1 74 ? 30.660 -5.598 -42.731 1.00 91.19 74 LEU A C 1
ATOM 612 O O . LEU A 1 74 ? 31.591 -4.818 -42.532 1.00 91.19 74 LEU A O 1
ATOM 616 N 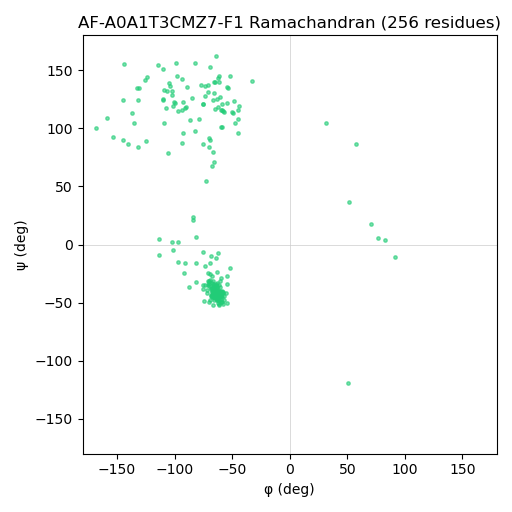N . ARG A 1 75 ? 30.648 -6.845 -42.249 1.00 91.12 75 ARG A N 1
ATOM 617 C CA . ARG A 1 75 ? 31.761 -7.424 -41.490 1.00 91.12 75 ARG A CA 1
ATOM 618 C C . ARG A 1 75 ? 33.025 -7.529 -42.344 1.00 91.12 75 ARG A C 1
ATOM 620 O O . ARG A 1 75 ? 34.098 -7.171 -41.876 1.00 91.12 75 ARG A O 1
ATOM 627 N N . GLU A 1 76 ? 32.906 -7.944 -43.603 1.00 93.00 76 GLU A N 1
ATOM 628 C CA . GLU A 1 76 ? 34.034 -8.000 -44.543 1.00 93.00 76 GLU A CA 1
ATOM 629 C C . GLU A 1 76 ? 34.581 -6.602 -44.888 1.00 93.00 76 GLU A C 1
ATOM 631 O O . GLU A 1 76 ? 35.791 -6.432 -45.018 1.00 93.00 76 GLU A O 1
ATOM 636 N N . GLN A 1 77 ? 33.714 -5.587 -44.995 1.00 93.75 77 GLN A N 1
ATOM 637 C CA . GLN A 1 77 ? 34.113 -4.210 -45.318 1.00 93.75 77 GLN A CA 1
ATOM 638 C C . GLN A 1 77 ? 34.765 -3.465 -44.148 1.00 93.75 77 GLN A C 1
ATOM 640 O O . GLN A 1 77 ? 35.684 -2.673 -44.362 1.00 93.75 77 GLN A O 1
ATOM 645 N N . HIS A 1 78 ? 34.278 -3.677 -42.924 1.00 91.50 78 HIS A N 1
ATOM 646 C CA . HIS A 1 78 ? 34.652 -2.868 -41.759 1.00 91.50 78 HIS A CA 1
ATOM 647 C C . HIS A 1 78 ? 35.448 -3.634 -40.691 1.00 91.50 78 HIS A C 1
ATOM 649 O O . HIS A 1 78 ? 35.993 -3.004 -39.781 1.00 91.50 78 HIS A O 1
ATOM 655 N N . GLY A 1 79 ? 35.564 -4.961 -40.811 1.00 91.31 79 GLY A N 1
ATOM 656 C CA . GLY A 1 79 ? 36.402 -5.816 -39.968 1.00 91.31 79 GLY A CA 1
ATOM 657 C C . GLY A 1 79 ? 36.180 -5.578 -38.466 1.00 91.31 79 GLY A C 1
ATOM 658 O O . GLY A 1 79 ? 35.050 -5.734 -38.000 1.00 91.31 79 GLY A O 1
ATOM 659 N N . PRO A 1 80 ? 37.215 -5.167 -37.704 1.00 91.06 80 PRO A N 1
ATOM 660 C CA . PRO A 1 80 ? 37.142 -5.062 -36.243 1.00 91.06 80 PRO A CA 1
ATOM 661 C C . PRO A 1 80 ? 36.179 -3.971 -35.747 1.00 91.06 80 PRO A C 1
ATOM 663 O O . PRO A 1 80 ? 35.539 -4.142 -34.716 1.00 91.06 80 PRO A O 1
ATOM 666 N N . ALA A 1 81 ? 36.008 -2.875 -36.495 1.00 91.19 81 ALA A N 1
ATOM 667 C CA . ALA A 1 81 ? 35.086 -1.804 -36.103 1.00 91.19 81 ALA A CA 1
ATOM 668 C C . ALA A 1 81 ? 33.614 -2.257 -36.144 1.00 91.19 81 ALA A C 1
ATOM 670 O O . ALA A 1 81 ? 32.772 -1.723 -35.425 1.00 91.19 81 ALA A O 1
ATOM 671 N N . PHE A 1 82 ? 33.298 -3.245 -36.989 1.00 93.94 82 PHE A N 1
ATOM 672 C CA . PHE A 1 82 ? 31.966 -3.838 -37.047 1.00 93.94 82 PHE A CA 1
ATOM 673 C C . PHE A 1 82 ? 31.681 -4.714 -35.823 1.00 93.94 82 PHE A C 1
ATOM 675 O O . PHE A 1 82 ? 30.569 -4.679 -35.303 1.00 93.94 82 PHE A O 1
ATOM 682 N N . GLU A 1 83 ? 32.677 -5.472 -35.356 1.00 91.31 83 GLU A N 1
ATOM 683 C CA . GLU A 1 83 ? 32.554 -6.339 -34.177 1.00 91.31 83 GLU A CA 1
ATOM 684 C C . GLU A 1 83 ? 32.333 -5.514 -32.903 1.00 91.31 83 GLU A C 1
ATOM 686 O O . GLU A 1 83 ? 31.394 -5.786 -32.159 1.00 91.31 83 GLU A O 1
ATOM 691 N N . GLU A 1 84 ? 33.101 -4.435 -32.707 1.00 93.94 84 GLU A N 1
ATOM 692 C CA . GLU A 1 84 ? 32.895 -3.514 -31.578 1.00 93.94 84 GLU A CA 1
ATOM 693 C C . GLU A 1 84 ? 31.492 -2.884 -31.593 1.00 93.94 84 GLU A C 1
ATOM 695 O O . GLU A 1 84 ? 30.841 -2.754 -30.554 1.00 93.94 84 GLU A O 1
ATOM 700 N N . TRP A 1 85 ? 30.996 -2.505 -32.774 1.00 95.19 85 TRP A N 1
ATOM 701 C CA . TRP A 1 85 ? 29.646 -1.964 -32.917 1.00 95.19 85 TRP A CA 1
ATOM 702 C C . TRP A 1 85 ? 28.561 -3.009 -32.612 1.00 95.19 85 TRP A C 1
ATOM 704 O O . TRP A 1 85 ? 27.580 -2.686 -31.939 1.00 95.19 85 TRP A O 1
ATOM 714 N N . GLU A 1 86 ? 28.732 -4.253 -33.072 1.00 93.25 86 GLU A N 1
ATOM 715 C CA . GLU A 1 86 ? 27.810 -5.363 -32.791 1.00 93.25 86 GLU A CA 1
ATOM 716 C C . GLU A 1 86 ? 27.752 -5.652 -31.282 1.00 93.25 86 GLU A C 1
ATOM 718 O O . GLU A 1 86 ? 26.661 -5.799 -30.727 1.00 93.25 86 GLU A O 1
ATOM 723 N N . ASP A 1 87 ? 28.894 -5.619 -30.592 1.00 95.12 87 ASP A N 1
ATOM 724 C CA . ASP A 1 87 ? 28.974 -5.782 -29.138 1.00 95.12 87 ASP A CA 1
ATOM 725 C C . ASP A 1 87 ? 28.245 -4.667 -28.377 1.00 95.12 87 ASP A C 1
ATOM 727 O O . ASP A 1 87 ? 27.432 -4.950 -27.490 1.00 95.12 87 ASP A O 1
ATOM 731 N N . VAL A 1 88 ? 28.472 -3.399 -28.738 1.00 95.75 88 VAL A N 1
ATOM 732 C CA . VAL A 1 88 ? 27.778 -2.257 -28.115 1.00 95.75 88 VAL A CA 1
ATOM 733 C C . VAL A 1 88 ? 26.269 -2.334 -28.358 1.00 95.75 88 VAL A C 1
ATOM 735 O O . VAL A 1 88 ? 25.478 -2.101 -27.442 1.00 95.75 88 VAL A O 1
ATOM 738 N N . GLN A 1 89 ? 25.849 -2.703 -29.569 1.00 95.12 89 GLN A N 1
ATOM 739 C CA . GLN A 1 89 ? 24.434 -2.854 -29.898 1.00 95.12 89 GLN A CA 1
ATOM 740 C C . GLN A 1 89 ? 23.785 -3.999 -29.106 1.00 95.12 89 GLN A C 1
ATOM 742 O O . GLN A 1 89 ? 22.661 -3.849 -28.617 1.00 95.12 89 GLN A O 1
ATOM 747 N N . ASN A 1 90 ? 24.495 -5.116 -28.922 1.00 94.44 90 ASN A N 1
ATOM 748 C CA . ASN A 1 90 ? 24.039 -6.235 -28.100 1.00 94.44 90 ASN A CA 1
ATOM 749 C C . ASN A 1 90 ? 23.860 -5.810 -26.635 1.00 94.44 90 ASN A C 1
ATOM 751 O O . ASN A 1 90 ? 22.802 -6.070 -26.059 1.00 94.44 90 ASN A O 1
ATOM 755 N N . GLN A 1 91 ? 24.826 -5.086 -26.061 1.00 95.94 91 GLN A N 1
ATOM 756 C CA . GLN A 1 91 ? 24.726 -4.539 -24.700 1.00 95.94 91 GLN A CA 1
ATOM 757 C C . GLN A 1 91 ? 23.556 -3.556 -24.551 1.00 95.94 91 GLN A C 1
ATOM 759 O O . GLN A 1 91 ? 22.802 -3.617 -23.581 1.00 95.94 91 GLN A O 1
ATOM 764 N N . LEU A 1 92 ? 23.350 -2.666 -25.525 1.00 97.06 92 LEU A N 1
ATOM 765 C CA . LEU A 1 92 ? 22.225 -1.733 -25.492 1.00 97.06 92 LEU A CA 1
ATOM 766 C C . LEU A 1 92 ? 20.884 -2.480 -25.558 1.00 97.06 92 LEU A C 1
ATOM 768 O O . LEU A 1 92 ? 19.946 -2.150 -24.828 1.00 97.06 92 LEU A O 1
ATOM 772 N N . SER A 1 93 ? 20.796 -3.514 -26.400 1.00 95.25 93 SER A N 1
ATOM 773 C CA . SER A 1 93 ? 19.594 -4.342 -26.522 1.00 95.25 93 SER A CA 1
ATOM 774 C C . SER A 1 93 ? 19.290 -5.133 -25.245 1.00 95.25 93 SER A C 1
ATOM 776 O O . SER A 1 93 ? 18.124 -5.222 -24.859 1.00 95.25 93 SER A O 1
ATOM 778 N N . SER A 1 94 ? 20.313 -5.631 -24.535 1.00 96.19 94 SER A N 1
ATOM 779 C CA . SER A 1 94 ? 20.124 -6.327 -23.259 1.00 96.19 94 SER A CA 1
ATOM 780 C C . SER A 1 94 ? 19.634 -5.374 -22.172 1.00 96.19 94 SER A C 1
ATOM 782 O O . SER A 1 94 ? 18.663 -5.686 -21.490 1.00 96.19 94 SER A O 1
ATOM 784 N N . VAL A 1 95 ? 20.234 -4.183 -22.061 1.00 95.38 95 VAL A N 1
ATOM 785 C CA . VAL A 1 95 ? 19.793 -3.150 -21.108 1.00 95.38 95 VAL A CA 1
ATOM 786 C C . VAL A 1 95 ? 18.358 -2.707 -21.402 1.00 95.38 95 VAL A C 1
ATOM 788 O O . VAL A 1 95 ? 17.550 -2.564 -20.488 1.00 95.38 95 VAL A O 1
ATOM 791 N N . THR A 1 96 ? 18.007 -2.542 -22.678 1.00 94.88 96 THR A N 1
ATOM 792 C CA . THR A 1 96 ? 16.636 -2.191 -23.081 1.00 94.88 96 THR A CA 1
ATOM 793 C C . THR A 1 96 ? 15.644 -3.287 -22.685 1.00 94.88 96 THR A C 1
ATOM 795 O O . THR A 1 96 ? 14.580 -2.983 -22.147 1.00 94.88 96 THR A O 1
ATOM 798 N N . ALA A 1 97 ? 15.999 -4.562 -22.880 1.00 92.50 97 ALA A N 1
ATOM 799 C CA . ALA A 1 97 ? 15.167 -5.690 -22.467 1.00 92.50 97 ALA A CA 1
ATOM 800 C C . ALA A 1 97 ? 15.013 -5.783 -20.937 1.00 92.50 97 ALA A C 1
ATOM 802 O O . ALA A 1 97 ? 13.936 -6.120 -20.442 1.00 92.50 97 ALA A O 1
ATOM 803 N N . GLU A 1 98 ? 16.060 -5.462 -20.173 1.00 93.25 98 GLU A N 1
ATOM 804 C CA . GLU A 1 98 ? 15.977 -5.367 -18.712 1.00 93.25 98 GLU A CA 1
ATOM 805 C C . GLU A 1 98 ? 15.058 -4.228 -18.267 1.00 93.25 98 GLU A C 1
ATOM 807 O O . GLU A 1 98 ? 14.232 -4.427 -17.376 1.00 93.25 98 GLU A O 1
ATOM 812 N N . LEU A 1 99 ? 15.138 -3.067 -18.916 1.00 89.25 99 LEU A N 1
ATOM 813 C CA . LEU A 1 99 ? 14.279 -1.923 -18.620 1.00 89.25 99 LEU A CA 1
ATOM 814 C C . LEU A 1 99 ? 12.806 -2.240 -18.911 1.00 89.25 99 LEU A C 1
ATOM 816 O O . LEU A 1 99 ? 11.953 -2.013 -18.054 1.00 89.25 99 LEU A O 1
ATOM 820 N N . GLU A 1 100 ? 12.511 -2.862 -20.056 1.00 86.81 100 GLU A N 1
ATOM 821 C CA . GLU A 1 100 ? 11.158 -3.324 -20.391 1.00 86.81 100 GLU A CA 1
ATOM 822 C C . GLU A 1 100 ? 10.666 -4.398 -19.403 1.00 86.81 100 GLU A C 1
ATOM 824 O O . GLU A 1 100 ? 9.498 -4.413 -19.004 1.00 86.81 100 GLU A O 1
ATOM 829 N N . ARG A 1 101 ? 11.549 -5.297 -18.949 1.00 84.38 101 ARG A N 1
ATOM 830 C CA . ARG A 1 101 ? 11.213 -6.290 -17.920 1.00 84.38 101 ARG A CA 1
ATOM 831 C C . ARG A 1 101 ? 10.871 -5.624 -16.587 1.00 84.38 101 ARG A C 1
ATOM 833 O O . ARG A 1 101 ? 9.888 -6.024 -15.966 1.00 84.38 101 ARG A O 1
ATOM 840 N N . VAL A 1 102 ? 11.647 -4.631 -16.154 1.00 82.06 102 VAL A N 1
ATOM 841 C CA . VAL A 1 102 ? 11.387 -3.864 -14.926 1.00 82.06 102 VAL A CA 1
ATOM 842 C C . VAL A 1 102 ? 10.075 -3.092 -15.041 1.00 82.06 102 VAL A C 1
ATOM 844 O O . VAL A 1 102 ? 9.276 -3.128 -14.110 1.00 82.06 102 VAL A O 1
ATOM 847 N N . GLU A 1 103 ? 9.798 -2.468 -16.184 1.00 80.56 103 GLU A N 1
ATOM 848 C CA . GLU A 1 103 ? 8.543 -1.754 -16.439 1.00 80.56 103 GLU A CA 1
ATOM 849 C C . GLU A 1 103 ? 7.325 -2.696 -16.414 1.00 80.56 103 GLU A C 1
ATOM 851 O O . GLU A 1 103 ? 6.307 -2.421 -15.769 1.00 80.56 103 GLU A O 1
ATOM 856 N N . ASN A 1 104 ? 7.432 -3.859 -17.056 1.00 77.25 104 ASN A N 1
ATOM 857 C CA . ASN A 1 104 ? 6.379 -4.873 -17.048 1.00 77.25 104 ASN A CA 1
ATOM 858 C C . ASN A 1 104 ? 6.181 -5.497 -15.654 1.00 77.25 104 ASN A C 1
ATOM 860 O O . ASN A 1 104 ? 5.051 -5.757 -15.236 1.00 77.25 104 ASN A O 1
ATOM 864 N N . GLN A 1 105 ? 7.261 -5.707 -14.899 1.00 70.38 105 GLN A N 1
ATOM 865 C CA . GLN A 1 105 ? 7.190 -6.181 -13.517 1.00 70.38 105 GLN A CA 1
ATOM 866 C C . GLN A 1 105 ? 6.567 -5.121 -12.598 1.00 70.38 105 GLN A C 1
ATOM 868 O O . GLN A 1 105 ? 5.717 -5.453 -11.770 1.00 70.38 105 GLN A O 1
ATOM 873 N N . ALA A 1 106 ? 6.925 -3.849 -12.778 1.00 60.66 106 ALA A N 1
ATOM 874 C CA . ALA A 1 106 ? 6.343 -2.729 -12.054 1.00 60.66 106 ALA A CA 1
ATOM 875 C C . ALA A 1 106 ? 4.841 -2.620 -12.340 1.00 60.66 106 ALA A C 1
ATOM 877 O O . ALA A 1 106 ? 4.046 -2.633 -11.406 1.00 60.66 106 ALA A O 1
ATOM 878 N N . SER A 1 107 ? 4.417 -2.594 -13.604 1.00 60.81 107 SER A N 1
ATOM 879 C CA . SER A 1 107 ? 2.994 -2.477 -13.964 1.00 60.81 107 SER A CA 1
ATOM 880 C C . SER A 1 107 ? 2.132 -3.641 -13.443 1.00 60.81 107 SER A C 1
ATOM 882 O O . SER A 1 107 ? 1.001 -3.416 -13.002 1.00 60.81 107 SER A O 1
ATOM 884 N N . GLY A 1 108 ? 2.671 -4.867 -13.399 1.00 59.06 108 GLY A N 1
ATOM 885 C CA . GLY A 1 108 ? 2.013 -6.025 -12.779 1.00 59.06 108 GLY A CA 1
ATOM 886 C C . GLY A 1 108 ? 1.935 -5.966 -11.245 1.00 59.06 108 GLY A C 1
ATOM 887 O O . GLY A 1 108 ? 0.958 -6.443 -10.657 1.00 59.06 108 GLY A O 1
ATOM 888 N N . LEU A 1 109 ? 2.928 -5.359 -10.589 1.00 52.88 109 LEU A N 1
ATOM 889 C CA . LEU A 1 109 ? 2.929 -5.122 -9.142 1.00 52.88 109 LEU A CA 1
ATOM 890 C C . LEU A 1 109 ? 1.972 -3.975 -8.776 1.00 52.88 109 LEU A C 1
ATOM 892 O O . LEU A 1 109 ? 1.096 -4.183 -7.940 1.00 52.88 109 LEU A O 1
ATOM 896 N N . TYR A 1 110 ? 2.035 -2.822 -9.453 1.00 51.28 110 TYR A N 1
ATOM 897 C CA . TYR A 1 110 ? 1.155 -1.662 -9.223 1.00 51.28 110 TYR A CA 1
ATOM 898 C C . TYR A 1 110 ? -0.339 -2.013 -9.329 1.00 51.28 110 TYR A C 1
ATOM 900 O O . TYR A 1 110 ? -1.142 -1.591 -8.495 1.00 51.28 110 TYR A O 1
ATOM 908 N N . GLY A 1 111 ? -0.725 -2.832 -10.315 1.00 56.47 111 GLY A N 1
ATOM 909 C CA . GLY A 1 111 ? -2.116 -3.267 -10.483 1.00 56.47 111 GLY A CA 1
ATOM 910 C C . GLY A 1 111 ? -2.633 -4.174 -9.357 1.00 56.47 111 GLY A C 1
ATOM 911 O O . GLY A 1 111 ? -3.796 -4.070 -8.967 1.00 56.47 111 GLY A O 1
ATOM 912 N N . ASN A 1 112 ? -1.777 -5.037 -8.798 1.00 52.94 112 ASN A N 1
ATOM 913 C CA . ASN A 1 112 ? -2.144 -5.921 -7.685 1.00 52.94 112 ASN A CA 1
ATOM 914 C C . ASN A 1 112 ? -2.095 -5.210 -6.327 1.00 52.94 112 ASN A C 1
ATOM 916 O O . ASN A 1 112 ? -2.900 -5.506 -5.448 1.00 52.94 112 ASN A O 1
ATOM 920 N N . PHE A 1 113 ? -1.195 -4.247 -6.162 1.00 51.06 113 PHE A N 1
ATOM 921 C CA . PHE A 1 113 ? -1.015 -3.493 -4.927 1.00 51.06 113 PHE A CA 1
ATOM 922 C C . PHE A 1 113 ? -2.108 -2.445 -4.681 1.00 51.06 113 PHE A C 1
ATOM 924 O O . PHE A 1 113 ? -2.573 -2.307 -3.547 1.00 51.06 113 PHE A O 1
ATOM 931 N N . ASN A 1 114 ? -2.630 -1.814 -5.741 1.00 52.41 114 ASN A N 1
ATOM 932 C CA . ASN A 1 114 ? -3.812 -0.946 -5.654 1.00 52.41 114 ASN A CA 1
ATOM 933 C C . ASN A 1 114 ? -5.058 -1.676 -5.132 1.00 52.41 114 ASN A C 1
ATOM 935 O O . ASN A 1 114 ? -5.908 -1.068 -4.488 1.00 52.41 114 ASN A O 1
ATOM 939 N N . LYS A 1 115 ? -5.164 -2.991 -5.363 1.00 54.22 115 LYS A N 1
ATOM 940 C CA . LYS A 1 115 ? -6.277 -3.808 -4.856 1.00 54.22 115 LYS A CA 1
ATOM 941 C C . LYS A 1 115 ? -6.243 -3.980 -3.332 1.00 54.22 115 LYS A C 1
ATOM 943 O O . LYS A 1 115 ? -7.290 -4.203 -2.732 1.00 54.22 115 LYS A O 1
ATOM 948 N N . PHE A 1 116 ? -5.067 -3.870 -2.717 1.00 51.56 116 PHE A N 1
ATOM 949 C CA . PHE A 1 116 ? -4.869 -4.039 -1.274 1.00 51.56 116 PHE A CA 1
ATOM 950 C C . PHE A 1 116 ? -4.448 -2.743 -0.560 1.00 51.56 116 PHE A C 1
ATOM 952 O O . PHE A 1 116 ? -4.200 -2.772 0.640 1.00 51.56 116 PHE A O 1
ATOM 959 N N . GLY A 1 117 ? -4.392 -1.608 -1.268 1.00 45.81 117 GLY A N 1
ATOM 960 C CA . GLY A 1 117 ? -4.049 -0.305 -0.687 1.00 45.81 117 GLY A CA 1
ATOM 961 C C . GLY A 1 117 ? -2.579 -0.150 -0.279 1.00 45.81 117 GLY A C 1
ATOM 962 O O . GLY A 1 117 ? -2.260 0.745 0.499 1.00 45.81 117 GLY A O 1
ATOM 963 N N . TYR A 1 118 ? -1.687 -1.004 -0.783 1.00 44.88 118 TYR A N 1
ATOM 964 C CA . TYR A 1 118 ? -0.254 -0.950 -0.488 1.00 44.88 118 TYR A CA 1
ATOM 965 C C . TYR A 1 118 ? 0.504 -0.396 -1.692 1.00 44.88 118 TYR A C 1
ATOM 967 O O . TYR A 1 118 ? 1.078 -1.163 -2.449 1.00 44.88 118 TYR A O 1
ATOM 975 N N . ASP A 1 119 ? 0.514 0.917 -1.906 1.00 51.53 119 ASP A N 1
ATOM 976 C CA . ASP A 1 119 ? 1.415 1.493 -2.910 1.00 51.53 119 ASP A CA 1
ATOM 977 C C . ASP A 1 119 ? 2.870 1.420 -2.401 1.00 51.53 119 ASP A C 1
ATOM 979 O O . ASP A 1 119 ? 3.151 1.732 -1.245 1.00 51.53 119 ASP A O 1
ATOM 983 N N . ALA A 1 120 ? 3.823 1.047 -3.258 1.00 52.12 120 ALA A N 1
ATOM 984 C CA . ALA A 1 120 ? 5.256 1.165 -2.963 1.00 52.12 120 ALA A CA 1
ATOM 985 C C . ALA A 1 120 ? 5.686 2.636 -2.753 1.00 52.12 120 ALA A C 1
ATOM 987 O O . ALA A 1 120 ? 6.806 2.904 -2.327 1.00 52.12 120 ALA A O 1
ATOM 988 N N . ALA A 1 121 ? 4.780 3.587 -3.009 1.00 49.66 121 ALA A N 1
ATOM 989 C CA . ALA A 1 121 ? 4.876 4.988 -2.626 1.00 49.66 121 ALA A CA 1
ATOM 990 C C . ALA A 1 121 ? 4.400 5.303 -1.187 1.00 49.66 121 ALA A C 1
ATOM 992 O O . ALA A 1 121 ? 4.082 6.461 -0.910 1.00 49.66 121 ALA A O 1
ATOM 993 N N . VAL A 1 122 ? 4.346 4.336 -0.256 1.00 49.09 122 VAL A N 1
ATOM 994 C CA . VAL A 1 122 ? 4.224 4.646 1.184 1.00 49.09 122 VAL A CA 1
ATOM 995 C C . VAL A 1 122 ? 5.425 5.499 1.588 1.00 49.09 122 VAL A C 1
ATOM 997 O O . VAL A 1 122 ? 6.542 5.014 1.754 1.00 49.09 122 VAL A O 1
ATOM 1000 N N . ARG A 1 123 ? 5.184 6.805 1.694 1.00 54.50 123 ARG A N 1
ATOM 1001 C CA . ARG A 1 123 ? 6.159 7.786 2.144 1.00 54.50 123 ARG A CA 1
ATOM 1002 C C . ARG A 1 123 ? 5.927 8.037 3.618 1.00 54.50 123 ARG A C 1
ATOM 1004 O O . ARG A 1 123 ? 4.881 8.544 4.024 1.00 54.50 123 ARG A O 1
ATOM 1011 N N . THR A 1 124 ? 6.917 7.652 4.396 1.00 51.78 124 THR A N 1
ATOM 1012 C CA . THR A 1 124 ? 6.988 7.947 5.812 1.00 51.78 124 THR A CA 1
ATOM 1013 C C . THR A 1 124 ? 7.598 9.333 5.971 1.00 51.78 124 THR A C 1
ATOM 1015 O O . THR A 1 124 ? 8.659 9.598 5.410 1.00 51.78 124 THR A O 1
ATOM 1018 N N . TYR A 1 125 ? 6.918 10.226 6.682 1.00 52.34 125 TYR A N 1
ATOM 1019 C CA . TYR A 1 125 ? 7.449 11.551 6.999 1.00 52.34 125 TYR A CA 1
ATOM 1020 C C . TYR A 1 125 ? 7.901 11.551 8.456 1.00 52.34 125 TYR A C 1
ATOM 1022 O O . TYR A 1 125 ? 7.215 10.989 9.311 1.00 52.34 125 TYR A O 1
ATOM 1030 N N . ASN A 1 126 ? 9.076 12.127 8.701 1.00 48.53 126 ASN A N 1
ATOM 1031 C CA . ASN A 1 126 ? 9.614 12.361 10.035 1.00 48.53 126 ASN A CA 1
ATOM 1032 C C . ASN A 1 126 ? 9.325 13.814 10.423 1.00 48.53 126 ASN A C 1
ATOM 1034 O O . ASN A 1 126 ? 9.382 14.701 9.574 1.00 48.53 126 ASN A O 1
ATOM 1038 N N . ASP A 1 127 ? 9.051 14.051 11.703 1.00 52.28 127 ASP A N 1
ATOM 1039 C CA . ASP A 1 127 ? 8.660 15.359 12.251 1.00 52.28 127 ASP A CA 1
ATOM 1040 C C . ASP A 1 127 ? 9.748 16.451 12.138 1.00 52.28 127 ASP A C 1
ATOM 1042 O O . ASP A 1 127 ? 9.474 17.634 12.339 1.00 52.28 127 ASP A O 1
ATOM 1046 N N . GLU A 1 128 ? 10.978 16.065 11.792 1.00 53.56 128 GLU A N 1
ATOM 1047 C CA . GLU A 1 128 ? 12.133 16.958 11.632 1.00 53.56 128 GLU A CA 1
ATOM 1048 C C . GLU A 1 128 ? 12.164 17.680 10.268 1.00 53.56 128 GLU A C 1
ATOM 1050 O O . GLU A 1 128 ? 12.855 18.690 10.130 1.00 53.56 128 GLU A O 1
ATOM 1055 N N . ASP A 1 129 ? 11.393 17.226 9.271 1.00 46.28 129 ASP A N 1
ATOM 1056 C CA . ASP A 1 129 ? 11.394 17.814 7.927 1.00 46.28 129 ASP A CA 1
ATOM 1057 C C . ASP A 1 129 ? 10.082 18.573 7.643 1.00 46.28 129 ASP A C 1
ATOM 1059 O O . ASP A 1 129 ? 9.050 17.955 7.352 1.00 46.28 129 ASP A O 1
ATOM 1063 N N . PRO A 1 130 ? 10.070 19.923 7.669 1.00 42.56 130 PRO A N 1
ATOM 1064 C CA . PRO A 1 130 ? 8.908 20.678 7.218 1.00 42.56 130 PRO A CA 1
ATOM 1065 C C . PRO A 1 130 ? 8.635 20.391 5.729 1.00 42.56 130 PRO A C 1
ATOM 1067 O O . PRO A 1 130 ? 9.575 20.234 4.944 1.00 42.56 130 PRO A O 1
ATOM 1070 N N . PRO A 1 131 ? 7.360 20.350 5.294 1.00 42.72 131 PRO A N 1
ATOM 1071 C CA . PRO A 1 131 ? 7.030 20.051 3.907 1.00 42.72 131 PRO A CA 1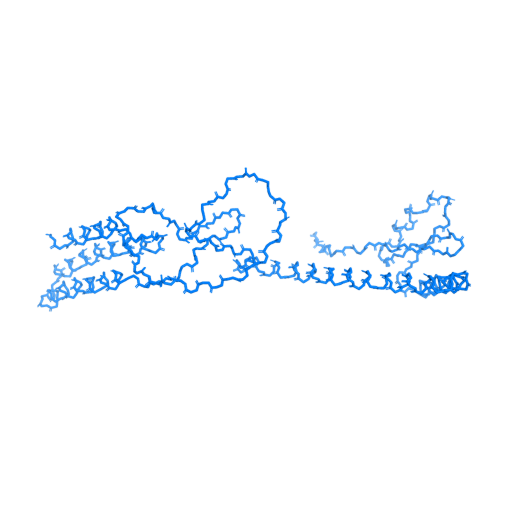
ATOM 1072 C C . PRO A 1 131 ? 7.670 21.105 2.991 1.00 42.72 131 PRO A C 1
ATOM 1074 O O . PRO A 1 131 ? 7.457 22.303 3.212 1.00 42.72 131 PRO A O 1
ATOM 1077 N N . PRO A 1 132 ? 8.441 20.711 1.958 1.00 40.91 132 PRO A N 1
ATOM 1078 C CA . PRO A 1 132 ? 9.014 21.680 1.045 1.00 40.91 132 PRO A CA 1
ATOM 1079 C C . PRO A 1 132 ? 7.875 22.362 0.290 1.00 40.91 132 PRO A C 1
ATOM 1081 O O . PRO A 1 132 ? 7.119 21.731 -0.454 1.00 40.91 132 PRO A O 1
ATOM 1084 N N . ALA A 1 133 ? 7.756 23.673 0.497 1.00 38.56 133 ALA A N 1
ATOM 1085 C CA . ALA A 1 133 ? 6.979 24.530 -0.373 1.00 38.56 133 ALA A CA 1
ATOM 1086 C C . ALA A 1 133 ? 7.459 24.318 -1.816 1.00 38.56 133 ALA A C 1
ATOM 1088 O O . ALA A 1 133 ? 8.653 24.239 -2.102 1.00 38.56 133 ALA A O 1
ATOM 1089 N N . SER A 1 134 ? 6.490 24.175 -2.710 1.00 46.03 134 SER A N 1
ATOM 1090 C CA . SER A 1 134 ? 6.652 23.938 -4.138 1.00 46.03 134 SER A CA 1
ATOM 1091 C C . SER A 1 134 ? 7.715 24.829 -4.787 1.00 46.03 134 SER A C 1
ATOM 1093 O O . SER A 1 134 ? 7.461 26.005 -5.044 1.00 46.03 134 SER A O 1
ATOM 1095 N N . SER A 1 135 ? 8.852 24.241 -5.151 1.00 38.53 135 SER A N 1
ATOM 1096 C CA . SER A 1 135 ? 9.741 24.777 -6.184 1.00 38.53 135 SER A CA 1
ATOM 1097 C C . SER A 1 135 ? 10.791 23.733 -6.565 1.00 38.53 135 SER A C 1
ATOM 1099 O O . SER A 1 135 ? 11.752 23.521 -5.839 1.00 38.53 135 SER A O 1
ATOM 1101 N N . HIS A 1 136 ? 10.538 23.064 -7.697 1.00 45.72 136 HIS A N 1
ATOM 1102 C CA . HIS A 1 136 ? 11.512 22.538 -8.665 1.00 45.72 136 HIS A CA 1
ATOM 1103 C C . HIS A 1 136 ? 12.873 22.095 -8.107 1.00 45.72 136 HIS A C 1
ATOM 1105 O O . HIS A 1 136 ? 13.761 22.921 -7.917 1.00 45.72 136 HIS A O 1
ATOM 1111 N N . THR A 1 137 ? 13.093 20.782 -8.000 1.00 36.09 137 THR A N 1
ATOM 1112 C CA . THR A 1 137 ? 14.446 20.241 -7.841 1.00 36.09 137 THR A CA 1
ATOM 1113 C C . THR A 1 137 ? 14.689 19.011 -8.707 1.00 36.09 137 THR A C 1
ATOM 1115 O O . THR A 1 137 ? 14.117 17.935 -8.554 1.00 36.09 137 THR A O 1
ATOM 1118 N N . SER A 1 138 ? 15.582 19.260 -9.657 1.00 33.81 138 SER A N 1
ATOM 1119 C CA . SER A 1 138 ? 16.537 18.359 -10.278 1.00 33.81 138 SER A CA 1
ATOM 1120 C C . SER A 1 138 ? 17.075 17.267 -9.352 1.00 33.81 138 SER A C 1
ATOM 1122 O O . SER A 1 138 ? 17.423 17.517 -8.198 1.00 33.81 138 SER A O 1
ATOM 1124 N N . ILE A 1 139 ? 17.224 16.084 -9.948 1.00 43.56 139 ILE A N 1
ATOM 1125 C CA . ILE A 1 139 ? 18.033 14.956 -9.486 1.00 43.56 139 ILE A CA 1
ATOM 1126 C C . ILE A 1 139 ? 19.397 15.454 -8.990 1.00 43.56 139 ILE A C 1
ATOM 1128 O O . ILE A 1 139 ? 20.182 16.012 -9.753 1.00 43.56 139 ILE A O 1
ATOM 1132 N N . SER A 1 140 ? 19.682 15.213 -7.714 1.00 34.47 140 SER A N 1
ATOM 1133 C CA . SER A 1 140 ? 21.043 15.106 -7.201 1.00 34.47 140 SER A CA 1
ATOM 1134 C C . SER A 1 140 ? 21.080 13.900 -6.278 1.00 34.47 140 SER A C 1
ATOM 1136 O O . SER A 1 140 ? 20.604 13.950 -5.146 1.00 34.47 140 SER A O 1
ATOM 1138 N N . GLU A 1 141 ? 21.668 12.817 -6.779 1.00 40.75 141 GLU A N 1
ATOM 1139 C CA . GLU A 1 141 ? 22.249 11.773 -5.948 1.00 40.75 141 GLU A CA 1
ATOM 1140 C C . GLU A 1 141 ? 23.143 12.416 -4.889 1.00 40.75 141 GLU A C 1
ATOM 1142 O O . GLU A 1 141 ? 24.097 13.134 -5.197 1.00 40.75 141 GLU A O 1
ATOM 1147 N N . LYS A 1 142 ? 22.857 12.131 -3.622 1.00 35.97 142 LYS A N 1
ATOM 1148 C CA . LYS A 1 142 ? 23.889 12.161 -2.597 1.00 35.97 142 LYS A CA 1
ATOM 1149 C C . LYS A 1 142 ? 23.676 11.000 -1.647 1.00 35.97 142 LYS A C 1
ATOM 1151 O O . LYS A 1 142 ? 23.040 11.101 -0.605 1.00 35.97 142 LYS A O 1
ATOM 1156 N N . SER A 1 143 ? 24.254 9.882 -2.053 1.00 39.47 143 SER A N 1
ATOM 1157 C CA . SER A 1 143 ? 24.633 8.775 -1.195 1.00 39.47 143 SER A CA 1
ATOM 1158 C C . SER A 1 143 ? 25.417 9.315 -0.002 1.00 39.47 143 SER A C 1
ATOM 1160 O O . SER A 1 143 ? 26.537 9.803 -0.159 1.00 39.47 143 SER A O 1
ATOM 1162 N N . ARG A 1 144 ? 24.855 9.209 1.200 1.00 35.19 144 ARG A N 1
ATOM 1163 C CA . ARG A 1 144 ? 25.658 9.143 2.418 1.00 35.19 144 ARG A CA 1
ATOM 1164 C C . ARG A 1 144 ? 24.883 8.407 3.499 1.00 35.19 144 ARG A C 1
ATOM 1166 O O . ARG A 1 144 ? 24.106 8.988 4.245 1.00 35.19 144 ARG A O 1
ATOM 1173 N N . GLY A 1 145 ? 25.121 7.098 3.556 1.00 40.34 145 GLY A N 1
ATOM 1174 C CA . GLY A 1 145 ? 24.857 6.321 4.752 1.00 40.34 145 GLY A CA 1
ATOM 1175 C C . GLY A 1 145 ? 25.661 6.915 5.901 1.00 40.34 145 GLY A C 1
ATOM 1176 O O . GLY A 1 145 ? 26.890 6.910 5.878 1.00 40.34 145 GLY A O 1
ATOM 1177 N N . GLN A 1 146 ? 24.956 7.450 6.885 1.00 31.33 146 GLN A N 1
ATOM 1178 C CA . GLN A 1 146 ? 25.500 7.714 8.202 1.00 31.33 146 GLN A CA 1
ATOM 1179 C C . GLN A 1 146 ? 24.360 7.455 9.180 1.00 31.33 146 GLN A C 1
ATOM 1181 O O . GLN A 1 146 ? 23.499 8.289 9.428 1.00 31.33 146 GLN A O 1
ATOM 1186 N N . ARG A 1 147 ? 24.298 6.197 9.618 1.00 39.34 147 ARG A N 1
ATOM 1187 C CA . ARG A 1 147 ? 23.436 5.736 10.697 1.00 39.34 147 ARG A CA 1
ATOM 1188 C C . ARG A 1 147 ? 24.091 6.240 11.979 1.00 39.34 147 ARG A C 1
ATOM 1190 O O . ARG A 1 147 ? 24.960 5.573 12.530 1.00 39.34 147 ARG A O 1
ATOM 1197 N N . GLU A 1 148 ? 23.767 7.466 12.364 1.00 33.94 148 GLU A N 1
ATOM 1198 C CA . GLU A 1 148 ? 24.106 7.988 13.681 1.00 33.94 148 GLU A CA 1
ATOM 1199 C C . GLU A 1 148 ? 23.037 7.477 14.645 1.00 33.94 148 GLU A C 1
ATOM 1201 O O . GLU A 1 148 ? 21.932 8.003 14.733 1.00 33.94 148 GLU A O 1
ATOM 1206 N N . GLU A 1 149 ? 23.367 6.387 15.343 1.00 37.81 149 GLU A N 1
ATOM 1207 C CA . GLU A 1 149 ? 22.786 6.058 16.646 1.00 37.81 149 GLU A CA 1
ATOM 1208 C C . GLU A 1 149 ? 23.239 7.143 17.637 1.00 37.81 149 GLU A C 1
ATOM 1210 O O . GLU A 1 149 ? 24.129 6.949 18.461 1.00 37.81 149 GLU A O 1
ATOM 1215 N N . GLY A 1 150 ? 22.679 8.338 17.466 1.00 30.89 150 GLY A N 1
ATOM 1216 C CA . GLY A 1 150 ? 22.853 9.486 18.333 1.00 30.89 150 GLY A CA 1
ATOM 1217 C C . GLY A 1 150 ? 21.744 9.496 19.367 1.00 30.89 150 GLY A C 1
ATOM 1218 O O . GLY A 1 150 ? 20.644 9.956 19.103 1.00 30.89 150 GLY A O 1
ATOM 1219 N N . ASP A 1 151 ? 22.066 8.952 20.532 1.00 33.69 151 ASP A N 1
ATOM 1220 C CA . ASP A 1 151 ? 21.681 9.527 21.814 1.00 33.69 151 ASP A CA 1
ATOM 1221 C C . ASP A 1 151 ? 20.171 9.733 22.067 1.00 33.69 151 ASP A C 1
ATOM 1223 O O . ASP A 1 151 ? 19.608 10.812 21.897 1.00 33.69 151 ASP A O 1
ATOM 1227 N N . ARG A 1 152 ? 19.523 8.676 22.576 1.00 39.72 152 ARG A N 1
ATOM 1228 C CA . ARG A 1 152 ? 18.193 8.724 23.209 1.00 39.72 152 ARG A CA 1
ATOM 1229 C C . ARG A 1 152 ? 18.262 9.508 24.525 1.00 39.72 152 ARG A C 1
ATOM 1231 O O . ARG A 1 152 ? 18.139 8.938 25.608 1.00 39.72 152 ARG A O 1
ATOM 1238 N N . HIS A 1 153 ? 18.498 10.810 24.445 1.00 33.75 153 HIS A N 1
ATOM 1239 C CA . HIS A 1 153 ? 18.233 11.714 25.553 1.00 33.75 153 HIS A CA 1
ATOM 1240 C C . HIS A 1 153 ? 16.726 11.927 25.614 1.00 33.75 153 HIS A C 1
ATOM 1242 O O . HIS A 1 153 ? 16.128 12.343 24.628 1.00 33.75 153 HIS A O 1
ATOM 1248 N N . GLY A 1 154 ? 16.126 11.577 26.757 1.00 45.53 154 GLY A N 1
ATOM 1249 C CA . GLY A 1 154 ? 14.684 11.633 26.974 1.00 45.53 154 GLY A CA 1
ATOM 1250 C C . GLY A 1 154 ? 14.100 12.938 26.452 1.00 45.53 154 GLY A C 1
ATOM 1251 O O . GLY A 1 154 ? 14.455 14.015 26.939 1.00 45.53 154 GLY A O 1
ATOM 1252 N N . GLU A 1 155 ? 13.240 12.826 25.442 1.00 49.56 155 GLU A N 1
ATOM 1253 C CA . GLU A 1 155 ? 12.538 13.968 24.888 1.00 49.56 155 GLU A CA 1
ATOM 1254 C C . GLU A 1 155 ? 11.761 14.627 26.020 1.00 49.56 155 GLU A C 1
ATOM 1256 O O . GLU A 1 155 ? 10.865 14.054 26.641 1.00 49.56 155 GLU A O 1
ATOM 1261 N N . THR A 1 156 ? 12.165 15.843 26.359 1.00 51.19 156 THR A N 1
ATOM 1262 C CA . THR A 1 156 ? 11.409 16.678 27.276 1.00 51.19 156 THR A CA 1
ATOM 1263 C C . THR A 1 156 ? 10.027 16.888 26.670 1.00 51.19 156 THR A C 1
ATOM 1265 O O . THR A 1 156 ? 9.923 17.497 25.603 1.00 51.19 156 THR A O 1
ATOM 1268 N N . THR A 1 157 ? 8.986 16.387 27.340 1.00 56.88 157 THR A N 1
ATOM 1269 C CA . THR A 1 157 ? 7.587 16.549 26.927 1.00 56.88 157 THR A CA 1
ATOM 1270 C C . THR A 1 157 ? 7.329 18.025 26.652 1.00 56.88 157 THR A C 1
ATOM 1272 O O . THR A 1 157 ? 7.431 18.859 27.563 1.00 56.88 157 THR A O 1
ATOM 1275 N N . LYS A 1 158 ? 7.056 18.370 25.393 1.00 60.62 158 LYS A N 1
ATOM 1276 C CA . LYS A 1 158 ? 6.788 19.753 24.998 1.00 60.62 158 LYS A CA 1
ATOM 1277 C C . LYS A 1 158 ? 5.477 20.184 25.670 1.00 60.62 158 LYS A C 1
ATOM 1279 O O . LYS A 1 158 ? 4.533 19.413 25.813 1.00 60.62 158 LYS A O 1
ATOM 1284 N N . LEU A 1 159 ? 5.428 21.421 26.164 1.00 60.03 159 LEU A N 1
ATOM 1285 C CA . LEU A 1 159 ? 4.220 21.934 26.827 1.00 60.03 159 LEU A CA 1
ATOM 1286 C C . LEU A 1 159 ? 3.079 22.180 25.826 1.00 60.03 159 LEU A C 1
ATOM 1288 O O . LEU A 1 159 ? 1.918 22.192 26.226 1.00 60.03 159 LEU A O 1
ATOM 1292 N N . PHE A 1 160 ? 3.411 22.398 24.550 1.00 57.28 160 PHE A N 1
ATOM 1293 C CA . PHE A 1 160 ? 2.456 22.661 23.477 1.00 57.28 160 PHE A CA 1
ATOM 1294 C C . PHE A 1 160 ? 3.079 22.338 22.103 1.00 57.28 160 PHE A C 1
ATOM 1296 O O . PHE A 1 160 ? 3.955 23.063 21.625 1.00 57.28 160 PHE A O 1
ATOM 1303 N N . LYS A 1 161 ? 2.624 21.267 21.459 1.00 64.12 161 LYS A N 1
ATOM 1304 C CA . LYS A 1 161 ? 2.868 20.835 20.080 1.00 64.12 161 LYS A CA 1
ATOM 1305 C C . LYS A 1 161 ? 1.539 21.025 19.339 1.00 64.12 161 LYS A C 1
ATOM 1307 O O . LYS A 1 161 ? 0.448 21.060 19.905 1.00 64.12 161 LYS A O 1
ATOM 1312 N N . ARG A 1 162 ? 1.605 21.278 18.033 1.00 63.50 162 ARG A N 1
ATOM 1313 C CA . ARG A 1 162 ? 0.374 21.314 17.231 1.00 63.50 162 ARG A CA 1
ATOM 1314 C C . ARG A 1 162 ? -0.106 19.873 17.063 1.00 63.50 162 ARG A C 1
ATOM 1316 O O . ARG A 1 162 ? 0.738 19.035 16.757 1.00 63.50 162 ARG A O 1
ATOM 1323 N N . PRO A 1 163 ? -1.409 19.579 17.216 1.00 63.66 163 PRO A N 1
ATOM 1324 C CA . PRO A 1 163 ? -1.907 18.227 17.016 1.00 63.66 163 PRO A CA 1
ATOM 1325 C C . PRO A 1 163 ? -1.655 17.815 15.563 1.00 63.66 163 PRO A C 1
ATOM 1327 O O . PRO A 1 163 ? -2.151 18.459 14.633 1.00 63.66 163 PRO A O 1
ATOM 1330 N N . VAL A 1 164 ? -0.860 16.763 15.369 1.00 64.00 164 VAL A N 1
ATOM 1331 C CA . VAL A 1 164 ? -0.576 16.193 14.049 1.00 64.00 164 VAL A CA 1
ATOM 1332 C C . VAL A 1 164 ? -1.418 14.934 13.877 1.00 64.00 164 VAL A C 1
ATOM 1334 O O . VAL A 1 164 ? -1.518 14.091 14.771 1.00 64.00 164 VAL A O 1
ATOM 1337 N N . ILE A 1 165 ? -2.078 14.830 12.724 1.00 71.25 165 ILE A N 1
ATOM 1338 C CA . ILE A 1 165 ? -2.888 13.664 12.374 1.00 71.25 165 ILE A CA 1
ATOM 1339 C C . ILE A 1 165 ? -1.937 12.527 11.993 1.00 71.25 165 ILE A C 1
ATOM 1341 O O . ILE A 1 165 ? -1.180 12.650 11.031 1.00 71.25 165 ILE A O 1
ATOM 1345 N N . ARG A 1 166 ? -2.022 11.404 12.712 1.00 69.31 166 ARG A N 1
ATOM 1346 C CA . ARG A 1 166 ? -1.107 10.253 12.557 1.00 69.31 166 ARG A CA 1
ATOM 1347 C C . ARG A 1 166 ? -1.196 9.591 11.190 1.00 69.31 166 ARG A C 1
ATOM 1349 O O . ARG A 1 166 ? -0.216 9.053 10.670 1.00 69.31 166 ARG A O 1
ATOM 1356 N N . GLN A 1 167 ? -2.403 9.585 10.637 1.00 73.38 167 GLN A N 1
ATOM 1357 C CA . GLN A 1 167 ? -2.684 8.984 9.352 1.00 73.38 167 GLN A CA 1
ATOM 1358 C C . GLN A 1 167 ? -3.748 9.786 8.617 1.00 73.38 167 GLN A C 1
ATOM 1360 O O . GLN A 1 167 ? -4.855 9.970 9.119 1.00 73.38 167 GLN A O 1
ATOM 1365 N N . TRP A 1 168 ? -3.439 10.219 7.401 1.00 77.12 168 TRP A N 1
ATOM 1366 C CA . TRP A 1 168 ? -4.412 10.903 6.560 1.00 77.12 168 TRP A CA 1
ATOM 1367 C C . TRP A 1 168 ? -4.229 10.531 5.091 1.00 77.12 168 TRP A C 1
ATOM 1369 O O . TRP A 1 168 ? -3.166 10.079 4.659 1.00 77.12 168 TRP A O 1
ATOM 1379 N N . PHE A 1 169 ? -5.308 10.668 4.325 1.00 71.31 169 PHE A N 1
ATOM 1380 C CA . PHE A 1 169 ? -5.318 10.339 2.907 1.00 71.31 169 PHE A CA 1
ATOM 1381 C C . PHE A 1 169 ? -5.194 1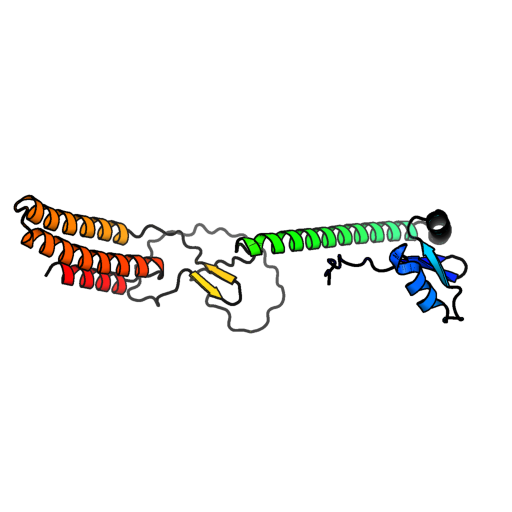1.615 2.080 1.00 71.31 169 PHE A C 1
ATOM 1383 O O . PHE A 1 169 ? -6.034 12.511 2.187 1.00 71.31 169 PHE A O 1
ATOM 1390 N N . HIS A 1 170 ? -4.173 11.682 1.229 1.00 70.06 170 HIS A N 1
ATOM 1391 C CA . HIS A 1 170 ? -3.982 12.791 0.303 1.00 70.06 170 HIS A CA 1
ATOM 1392 C C . HIS A 1 170 ? -3.702 12.283 -1.099 1.00 70.06 170 HIS A C 1
ATOM 1394 O O . HIS A 1 170 ? -2.744 11.546 -1.311 1.00 70.06 170 HIS A O 1
ATOM 1400 N N . GLN A 1 171 ? -4.514 12.723 -2.064 1.00 64.56 171 GLN A N 1
ATOM 1401 C CA . GLN A 1 171 ? -4.294 12.474 -3.494 1.00 64.56 171 GLN A CA 1
ATOM 1402 C C . GLN A 1 171 ? -4.050 10.997 -3.857 1.00 64.56 171 GLN A C 1
ATOM 1404 O O . GLN A 1 171 ? -3.254 10.699 -4.739 1.00 64.56 171 GLN A O 1
ATOM 1409 N N . GLY A 1 172 ? -4.730 10.058 -3.195 1.00 66.00 172 GLY A N 1
ATOM 1410 C CA . GLY A 1 172 ? -4.543 8.629 -3.471 1.00 66.00 172 GLY A CA 1
ATOM 1411 C C . GLY A 1 172 ? -3.479 7.950 -2.606 1.00 66.00 172 GLY A C 1
ATOM 1412 O O . GLY A 1 172 ? -3.416 6.725 -2.598 1.00 66.00 172 GLY A O 1
ATOM 1413 N N . LEU A 1 173 ? -2.675 8.719 -1.865 1.00 58.09 173 LEU A N 1
ATOM 1414 C CA . LEU A 1 173 ? -1.599 8.214 -1.020 1.00 58.09 173 LEU A CA 1
ATOM 1415 C C . LEU A 1 173 ? -1.993 8.275 0.457 1.00 58.09 173 LEU A C 1
ATOM 1417 O O . LEU A 1 173 ? -2.584 9.250 0.932 1.00 58.09 173 LEU A O 1
ATOM 1421 N N . LEU A 1 174 ? -1.632 7.222 1.189 1.00 70.38 174 LEU A N 1
ATOM 1422 C CA . LEU A 1 174 ? -1.763 7.162 2.636 1.00 70.38 174 LEU A CA 1
ATOM 1423 C C . LEU A 1 174 ? -0.481 7.680 3.283 1.00 70.38 174 LEU A C 1
ATOM 1425 O O . LEU A 1 174 ? 0.584 7.085 3.130 1.00 70.38 174 LEU A O 1
ATOM 1429 N N . TRP A 1 175 ? -0.605 8.765 4.032 1.00 67.12 175 TRP A N 1
ATOM 1430 C CA . TRP A 1 175 ? 0.489 9.347 4.794 1.00 67.12 175 TRP A CA 1
ATOM 1431 C C . TRP A 1 175 ? 0.433 8.746 6.191 1.00 67.12 175 TRP A C 1
ATOM 1433 O O . TRP A 1 175 ? -0.614 8.825 6.833 1.00 67.12 175 TRP A O 1
ATOM 1443 N N . ARG A 1 176 ? 1.518 8.102 6.635 1.00 69.31 176 ARG A N 1
ATOM 1444 C CA . ARG A 1 176 ? 1.632 7.490 7.966 1.00 69.31 176 ARG A CA 1
ATOM 1445 C C . ARG A 1 176 ? 2.943 7.924 8.617 1.00 69.31 176 ARG A C 1
ATOM 1447 O O . ARG A 1 176 ? 3.988 7.892 7.968 1.00 69.31 176 ARG A O 1
ATOM 1454 N N . MET A 1 177 ? 2.873 8.303 9.888 1.00 61.16 177 MET A N 1
ATOM 1455 C CA . MET A 1 177 ? 4.048 8.604 10.711 1.00 61.16 177 MET A CA 1
ATOM 1456 C C . MET A 1 177 ? 4.943 7.362 10.879 1.00 61.16 177 MET A C 1
ATOM 1458 O O . MET A 1 177 ? 4.429 6.247 10.993 1.00 61.16 177 MET A O 1
ATOM 1462 N N . SER A 1 178 ? 6.272 7.537 10.901 1.00 55.00 178 SER A N 1
ATOM 1463 C CA . SER A 1 178 ? 7.224 6.419 11.083 1.00 55.00 178 SER A CA 1
ATOM 1464 C C . SER A 1 178 ? 7.268 5.881 12.501 1.00 55.00 178 SER A C 1
ATOM 1466 O O . SER A 1 178 ? 7.845 4.814 12.731 1.00 55.00 178 SER A O 1
ATOM 1468 N N . GLU A 1 179 ? 6.777 6.665 13.452 1.00 59.69 179 GLU A N 1
ATOM 1469 C CA . GLU A 1 179 ? 7.122 6.461 14.840 1.00 59.69 179 GLU A CA 1
ATOM 1470 C C . GLU A 1 179 ? 6.401 5.225 15.387 1.00 59.69 179 GLU A C 1
ATOM 1472 O O . GLU A 1 179 ? 5.185 5.076 15.189 1.00 59.69 179 GLU A O 1
ATOM 1477 N N . PRO A 1 180 ? 7.138 4.284 16.011 1.00 52.25 180 PRO A N 1
ATOM 1478 C CA . PRO A 1 180 ? 6.515 3.141 16.644 1.00 52.25 180 PRO A CA 1
ATOM 1479 C C . PRO A 1 180 ? 5.464 3.648 17.623 1.00 52.25 180 PRO A C 1
ATOM 1481 O O . PRO A 1 180 ? 5.682 4.596 18.370 1.00 52.25 180 PRO A O 1
ATOM 1484 N N . THR A 1 181 ? 4.295 3.013 17.588 1.00 53.09 181 THR A N 1
ATOM 1485 C CA . THR A 1 181 ? 3.231 3.241 18.560 1.00 53.09 181 THR A CA 1
ATOM 1486 C C . THR A 1 181 ? 3.733 2.733 19.905 1.00 53.09 181 THR A C 1
ATOM 1488 O O . THR A 1 181 ? 3.434 1.608 20.298 1.00 53.09 181 THR A O 1
ATOM 1491 N N . GLU A 1 182 ? 4.564 3.515 20.590 1.00 54.16 182 GLU A N 1
ATOM 1492 C CA . GLU A 1 182 ? 4.796 3.282 22.001 1.00 54.16 182 GLU A CA 1
ATOM 1493 C C . GLU A 1 182 ? 3.422 3.395 22.652 1.00 54.16 182 GLU A C 1
ATOM 1495 O O . GLU A 1 182 ? 2.737 4.413 22.533 1.00 54.16 182 GLU A O 1
ATOM 1500 N N . ILE A 1 183 ? 2.965 2.276 23.214 1.00 54.31 183 ILE A N 1
ATOM 1501 C CA . ILE A 1 183 ? 1.705 2.199 23.943 1.00 54.31 183 ILE A CA 1
ATOM 1502 C C . ILE A 1 183 ? 1.863 3.191 25.086 1.00 54.31 183 ILE A C 1
ATOM 1504 O O . ILE A 1 183 ? 2.598 2.945 26.045 1.00 54.31 183 ILE A O 1
ATOM 1508 N N . MET A 1 184 ? 1.267 4.367 24.913 1.00 66.38 184 MET A N 1
ATOM 1509 C CA . MET A 1 184 ? 1.510 5.499 25.785 1.00 66.38 184 MET A CA 1
ATOM 1510 C C . MET A 1 184 ? 1.015 5.098 27.173 1.00 66.38 184 MET A C 1
ATOM 1512 O O . MET A 1 184 ? -0.139 4.708 27.324 1.00 66.38 184 MET A O 1
ATOM 1516 N N . ALA A 1 185 ? 1.868 5.183 28.198 1.00 71.06 185 ALA A N 1
ATOM 1517 C CA . ALA A 1 185 ? 1.551 4.735 29.562 1.00 71.06 185 ALA A CA 1
ATOM 1518 C C . ALA A 1 185 ? 0.227 5.308 30.124 1.00 71.06 185 ALA A C 1
ATOM 1520 O O . ALA A 1 185 ? -0.358 4.748 31.050 1.00 71.06 185 ALA A O 1
ATOM 1521 N N . ILE A 1 186 ? -0.264 6.409 29.547 1.00 71.06 186 ILE A N 1
ATOM 1522 C CA . ILE A 1 186 ? -1.552 7.019 29.873 1.00 71.06 186 ILE A CA 1
ATOM 1523 C C . ILE A 1 186 ? -2.770 6.203 29.408 1.00 71.06 186 ILE A C 1
ATOM 1525 O O . ILE A 1 186 ? -3.784 6.232 30.093 1.00 71.06 186 ILE A O 1
ATOM 1529 N N . GLU A 1 187 ? -2.690 5.461 28.298 1.00 77.19 187 GLU A N 1
ATOM 1530 C CA . GLU A 1 187 ? -3.768 4.571 27.834 1.00 77.19 187 GLU A CA 1
ATOM 1531 C C . GLU A 1 187 ? -3.952 3.423 28.830 1.00 77.19 187 GLU A C 1
ATOM 1533 O O . GLU A 1 187 ? -5.053 3.178 29.312 1.00 77.19 187 GLU A O 1
ATOM 1538 N N . LEU A 1 188 ? -2.839 2.819 29.257 1.00 81.94 188 LEU A N 1
ATOM 1539 C CA . LEU A 1 188 ? -2.845 1.784 30.289 1.00 81.94 188 LEU A CA 1
ATOM 1540 C C . LEU A 1 188 ? -3.401 2.305 31.626 1.00 81.94 188 LEU A C 1
ATOM 1542 O O . LEU A 1 188 ? -4.146 1.607 32.314 1.00 81.94 188 LEU A O 1
ATOM 1546 N N . PHE A 1 189 ? -3.046 3.535 32.004 1.00 82.31 189 PHE A N 1
ATOM 1547 C CA . PHE A 1 189 ? -3.598 4.178 33.196 1.00 82.31 189 PHE A CA 1
ATOM 1548 C C . PHE A 1 189 ? -5.110 4.418 33.068 1.00 82.31 189 PHE A C 1
ATOM 1550 O O . PHE A 1 189 ? -5.850 4.143 34.013 1.00 82.31 189 PHE A O 1
ATOM 1557 N N . LEU A 1 190 ? -5.575 4.891 31.907 1.00 79.38 190 LEU A N 1
ATOM 1558 C CA . LEU A 1 190 ? -6.993 5.117 31.625 1.00 79.38 190 LEU A CA 1
ATOM 1559 C C . LEU A 1 190 ? -7.796 3.818 31.742 1.00 79.38 190 LEU A C 1
ATOM 1561 O O . LEU A 1 190 ? -8.852 3.817 32.371 1.00 79.38 190 LEU A O 1
ATOM 1565 N N . ASP A 1 191 ? -7.282 2.719 31.193 1.00 86.19 191 ASP A N 1
ATOM 1566 C CA . ASP A 1 191 ? -7.923 1.407 31.282 1.00 86.19 191 ASP A CA 1
ATOM 1567 C C . ASP A 1 191 ? -8.054 0.939 32.734 1.00 86.19 191 ASP A C 1
ATOM 1569 O O . ASP A 1 191 ? -9.108 0.438 33.137 1.00 86.19 191 ASP A O 1
ATOM 1573 N N . LEU A 1 192 ? -7.019 1.166 33.552 1.00 88.19 192 LEU A N 1
ATOM 1574 C CA . LEU A 1 192 ? -7.044 0.818 34.972 1.00 88.19 192 LEU A CA 1
ATOM 1575 C C . LEU A 1 192 ? -8.057 1.665 35.765 1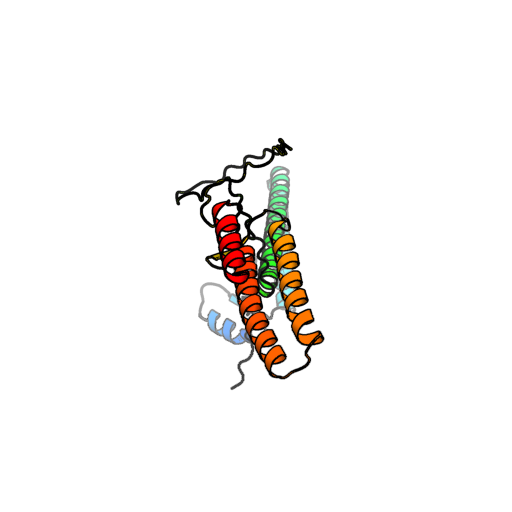.00 88.19 192 LEU A C 1
ATOM 1577 O O . LEU A 1 192 ? -8.763 1.148 36.631 1.00 88.19 192 LEU A O 1
ATOM 1581 N N . VAL A 1 193 ? -8.162 2.959 35.462 1.00 84.81 193 VAL A N 1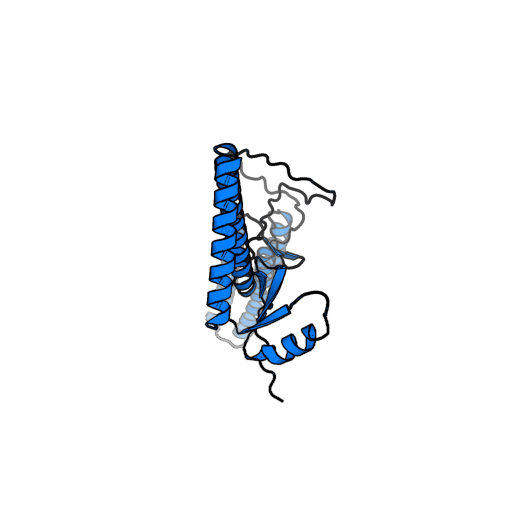
ATOM 1582 C CA . VAL A 1 193 ? -9.167 3.838 36.080 1.00 84.81 193 VAL A CA 1
ATOM 1583 C C . VAL A 1 193 ? -10.577 3.435 35.645 1.00 84.81 193 VAL A C 1
ATOM 1585 O O . VAL A 1 193 ? -11.475 3.334 36.481 1.00 84.81 193 VAL A O 1
ATOM 1588 N N . TYR A 1 194 ? -10.768 3.148 34.356 1.00 86.31 194 TYR A N 1
ATOM 1589 C CA . TYR A 1 194 ? -12.049 2.739 33.788 1.00 86.31 194 TYR A CA 1
ATOM 1590 C C . TYR A 1 194 ? -12.584 1.457 34.434 1.00 86.31 194 TYR A C 1
ATOM 1592 O O . TYR A 1 194 ? -13.726 1.428 34.903 1.00 86.31 194 TYR A O 1
ATOM 1600 N N . VAL A 1 195 ? -11.751 0.413 34.527 1.00 90.75 195 VAL A N 1
ATOM 1601 C CA . VAL A 1 195 ? -12.148 -0.837 35.190 1.00 90.75 195 VAL A CA 1
ATOM 1602 C C . VAL A 1 195 ? -12.414 -0.623 36.681 1.00 90.75 195 VAL A C 1
ATOM 1604 O O . VAL A 1 195 ? -13.349 -1.216 37.213 1.00 90.75 195 VAL A O 1
ATOM 1607 N N . GLY A 1 196 ? -11.665 0.270 37.339 1.00 89.44 196 GLY A N 1
ATOM 1608 C CA . GLY A 1 196 ? -11.888 0.636 38.738 1.00 89.44 196 GLY A CA 1
ATOM 1609 C C . GLY A 1 196 ? -13.266 1.258 38.980 1.00 89.44 196 GLY A C 1
ATOM 1610 O O . GLY A 1 196 ? -13.968 0.860 39.909 1.00 89.44 196 GLY A O 1
ATOM 1611 N N . ILE A 1 197 ? -13.696 2.175 38.108 1.00 86.56 197 ILE A N 1
ATOM 1612 C CA . ILE A 1 197 ? -15.022 2.810 38.188 1.00 8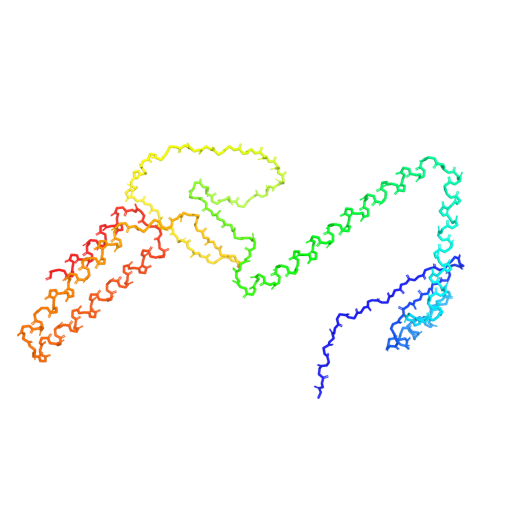6.56 197 ILE A CA 1
ATOM 1613 C C . ILE A 1 197 ? -16.136 1.781 37.975 1.00 86.56 197 ILE A C 1
ATOM 1615 O O . ILE A 1 197 ? -17.110 1.761 38.729 1.00 86.56 197 ILE A O 1
ATOM 1619 N N . ILE A 1 198 ? -15.997 0.899 36.978 1.00 88.81 198 ILE A N 1
ATOM 1620 C CA . ILE A 1 198 ? -16.988 -0.161 36.741 1.00 88.81 198 ILE A CA 1
ATOM 1621 C C . ILE A 1 198 ? -17.053 -1.115 37.927 1.00 88.81 198 ILE A C 1
ATOM 1623 O O . ILE A 1 198 ? -18.147 -1.507 38.321 1.00 88.81 198 ILE A O 1
ATOM 1627 N N . HIS A 1 199 ? -15.903 -1.494 38.482 1.00 90.38 199 HIS A N 1
ATOM 1628 C CA . HIS A 1 199 ? -15.838 -2.412 39.608 1.00 90.38 199 HIS A CA 1
ATOM 1629 C C . HIS A 1 199 ? -16.538 -1.829 40.837 1.00 90.38 199 HIS A C 1
ATOM 1631 O O . HIS A 1 199 ? -17.447 -2.464 41.361 1.00 90.38 199 HIS A O 1
ATOM 1637 N N . SER A 1 200 ? -16.206 -0.590 41.213 1.00 88.06 200 SER A N 1
ATOM 1638 C CA . SER A 1 200 ? -16.844 0.101 42.339 1.00 88.06 200 SER A CA 1
ATOM 1639 C C . SER A 1 200 ? -18.357 0.251 42.145 1.00 88.06 200 SER A C 1
ATOM 1641 O O . SER A 1 200 ? -19.138 -0.043 43.045 1.00 88.06 200 SER A O 1
ATOM 1643 N N . ASN A 1 201 ? -18.801 0.646 40.951 1.00 86.44 201 ASN A N 1
ATOM 1644 C CA . ASN A 1 201 ? -20.227 0.771 40.656 1.00 86.44 201 ASN A CA 1
ATOM 1645 C C . ASN A 1 201 ? -20.938 -0.599 40.588 1.00 86.44 201 ASN A C 1
ATOM 1647 O O . ASN A 1 201 ? -22.120 -0.715 40.906 1.00 86.44 201 ASN A O 1
ATOM 1651 N N . GLY A 1 202 ? -20.219 -1.644 40.178 1.00 87.50 202 GLY A N 1
ATOM 1652 C CA . GLY A 1 202 ? -20.702 -3.021 40.142 1.00 87.50 202 GLY A CA 1
ATOM 1653 C C . GLY A 1 202 ? -20.858 -3.638 41.530 1.00 87.50 202 GLY A C 1
ATOM 1654 O O . GLY A 1 202 ? -21.805 -4.391 41.733 1.00 87.50 202 GLY A O 1
ATOM 1655 N N . GLU A 1 203 ? -19.991 -3.295 42.488 1.00 89.44 203 GLU A N 1
ATOM 1656 C CA . GLU A 1 203 ? -20.128 -3.724 43.887 1.00 89.44 203 GLU A CA 1
ATOM 1657 C C . GLU A 1 203 ? -21.429 -3.202 44.504 1.00 89.44 203 GLU A C 1
ATOM 1659 O O . GLU A 1 203 ? -22.188 -3.993 45.056 1.00 89.44 203 GLU A O 1
ATOM 1664 N N . HIS A 1 204 ? -21.769 -1.925 44.296 1.00 84.19 204 HIS A N 1
ATOM 1665 C CA . HIS A 1 204 ? -23.040 -1.359 44.770 1.00 84.19 204 HIS A CA 1
ATOM 1666 C C . HIS A 1 204 ? -24.271 -2.089 44.208 1.00 84.19 204 HIS A C 1
ATOM 1668 O O . HIS A 1 204 ? -25.226 -2.362 44.934 1.00 84.19 204 HIS A O 1
ATOM 1674 N N . MET A 1 205 ? -24.237 -2.469 42.927 1.00 86.56 205 MET A N 1
ATOM 1675 C CA . MET A 1 205 ? -25.306 -3.263 42.312 1.00 86.56 205 MET A CA 1
ATOM 1676 C C . MET A 1 205 ? -25.338 -4.710 42.835 1.00 86.56 205 MET A C 1
ATOM 1678 O O . MET A 1 205 ? -26.405 -5.318 42.914 1.00 86.56 205 MET A O 1
ATOM 1682 N N . ALA A 1 206 ? -24.178 -5.289 43.151 1.00 87.00 206 ALA A N 1
ATOM 1683 C CA . ALA A 1 206 ? -24.074 -6.658 43.646 1.00 87.00 206 ALA A CA 1
ATOM 1684 C C . ALA A 1 206 ? -24.549 -6.793 45.102 1.00 87.00 206 ALA A C 1
ATOM 1686 O O . ALA A 1 206 ? -25.139 -7.817 45.450 1.00 87.00 206 ALA A O 1
ATOM 1687 N N . GLU A 1 207 ? -24.321 -5.771 45.930 1.00 88.38 207 GLU A N 1
ATOM 1688 C CA . GLU A 1 207 ? -24.822 -5.694 47.307 1.00 88.38 207 GLU A CA 1
ATOM 1689 C C . GLU A 1 207 ? -26.352 -5.590 47.343 1.00 88.38 207 GLU A C 1
ATOM 1691 O O . GLU A 1 207 ? -27.012 -6.310 48.095 1.00 88.38 207 GLU A O 1
ATOM 1696 N N . GLU A 1 208 ? -26.926 -4.748 46.480 1.00 82.94 208 GLU A N 1
ATOM 1697 C CA . GLU A 1 208 ? -28.367 -4.528 46.388 1.00 82.94 208 GLU A CA 1
ATOM 1698 C C . GLU A 1 208 ? -28.868 -4.765 44.960 1.00 82.94 208 GLU A C 1
ATOM 1700 O O . GLU A 1 208 ? -28.993 -3.844 44.154 1.00 82.94 208 GLU A O 1
ATOM 1705 N N . ALA A 1 209 ? -29.230 -6.016 44.654 1.00 83.69 209 ALA A N 1
ATOM 1706 C CA . ALA A 1 209 ? -29.732 -6.436 43.341 1.00 83.69 209 ALA A CA 1
ATOM 1707 C C . ALA A 1 209 ? -31.173 -5.951 43.053 1.00 83.69 209 ALA A C 1
ATOM 1709 O O . ALA A 1 209 ? -32.084 -6.733 42.764 1.00 83.69 209 ALA A O 1
ATOM 1710 N N . THR A 1 210 ? -31.400 -4.643 43.154 1.00 89.50 210 THR A N 1
ATOM 1711 C CA . THR A 1 210 ? -32.666 -3.970 42.862 1.00 89.50 210 THR A CA 1
ATOM 1712 C C . THR A 1 210 ? -32.646 -3.356 41.462 1.00 89.50 210 THR A C 1
ATOM 1714 O O . THR A 1 210 ? -31.600 -3.026 40.906 1.00 89.50 210 THR A O 1
ATOM 1717 N N . GLY A 1 211 ? -33.828 -3.152 40.871 1.00 87.12 211 GLY A N 1
ATOM 1718 C CA . GLY A 1 211 ? -33.935 -2.481 39.569 1.00 87.12 211 GLY A CA 1
ATOM 1719 C C . GLY A 1 211 ? -33.443 -1.026 39.585 1.00 87.12 211 GLY A C 1
ATOM 1720 O O . GLY A 1 211 ? -33.042 -0.509 38.545 1.00 87.12 211 GLY A O 1
ATOM 1721 N N . TYR A 1 212 ? -33.450 -0.379 40.754 1.00 89.50 212 TYR A N 1
ATOM 1722 C CA . TYR A 1 212 ? -32.929 0.974 40.938 1.00 89.50 212 TYR A CA 1
ATOM 1723 C C . TYR A 1 212 ? -31.401 1.005 40.828 1.00 89.50 212 TYR A C 1
ATOM 1725 O O . TYR A 1 212 ? -30.867 1.780 40.034 1.00 89.50 212 TYR A O 1
ATOM 1733 N N . GLU A 1 213 ? -30.707 0.110 41.535 1.00 88.12 213 GLU A N 1
ATOM 1734 C CA . GLU A 1 213 ? -29.247 0.005 41.441 1.00 88.12 213 GLU A CA 1
ATOM 1735 C C . GLU A 1 213 ? -28.799 -0.493 40.063 1.00 88.12 213 GLU A C 1
ATOM 1737 O O . GLU A 1 213 ? -27.808 -0.005 39.525 1.00 88.12 213 GLU A O 1
ATOM 1742 N N . LEU A 1 214 ? -29.581 -1.361 39.406 1.00 89.00 214 LEU A N 1
ATOM 1743 C CA . LEU A 1 214 ? -29.336 -1.722 38.006 1.00 89.00 214 LEU A CA 1
ATOM 1744 C C . LEU A 1 214 ? -29.436 -0.503 37.073 1.00 89.00 214 LEU A C 1
ATOM 1746 O O . LEU A 1 214 ? -28.594 -0.325 36.194 1.00 89.00 214 LEU A O 1
ATOM 1750 N N . LEU A 1 215 ? -30.453 0.347 37.242 1.00 91.25 215 LEU A N 1
ATOM 1751 C CA . LEU A 1 215 ? -30.610 1.554 36.428 1.00 91.25 215 LEU A CA 1
ATOM 1752 C C . LEU A 1 215 ? -29.455 2.535 36.663 1.00 91.25 215 LEU A C 1
ATOM 1754 O O . LEU A 1 215 ? -28.898 3.065 35.701 1.00 91.25 215 LEU A O 1
ATOM 1758 N N . ARG A 1 216 ? -29.071 2.742 37.927 1.00 87.38 216 ARG A N 1
ATOM 1759 C CA . ARG A 1 216 ? -27.909 3.553 38.304 1.00 87.38 216 ARG A CA 1
ATOM 1760 C C . ARG A 1 216 ? -26.630 2.998 37.679 1.00 87.38 216 ARG A C 1
ATOM 1762 O O . ARG A 1 216 ? -25.877 3.757 37.072 1.00 87.38 216 ARG A O 1
ATOM 1769 N N . PHE A 1 217 ? -26.435 1.680 37.733 1.00 89.62 217 PHE A N 1
ATOM 1770 C CA . PHE A 1 217 ? -25.303 1.011 37.106 1.00 89.62 217 PHE A CA 1
ATOM 1771 C C . PHE A 1 217 ? -25.257 1.269 35.598 1.00 89.62 217 PHE A C 1
ATOM 1773 O O . PHE A 1 217 ? -24.227 1.701 35.085 1.00 89.62 217 PHE A O 1
ATOM 1780 N N . VAL A 1 218 ? -26.376 1.071 34.893 1.00 91.38 218 VAL A N 1
ATOM 1781 C CA . VAL A 1 218 ? -26.471 1.261 33.436 1.00 91.38 218 VAL A CA 1
ATOM 1782 C C . VAL A 1 218 ? -26.200 2.710 33.032 1.00 91.38 218 VAL A C 1
ATOM 1784 O O . VAL A 1 218 ? -25.467 2.938 32.070 1.00 91.38 218 VAL A O 1
ATOM 1787 N N . ILE A 1 219 ? -26.755 3.691 33.749 1.00 90.19 219 ILE A N 1
ATOM 1788 C CA . ILE A 1 219 ? -26.541 5.115 33.447 1.00 90.19 219 ILE A CA 1
ATOM 1789 C C . ILE A 1 219 ? -25.058 5.466 33.579 1.00 90.19 219 ILE A C 1
ATOM 1791 O O . ILE A 1 219 ? -24.471 6.011 32.640 1.00 90.19 219 ILE A O 1
ATOM 1795 N N . THR A 1 220 ? -24.443 5.111 34.708 1.00 86.56 220 THR A N 1
ATOM 1796 C CA . THR A 1 220 ? -23.021 5.365 34.949 1.00 86.56 220 THR A CA 1
ATOM 1797 C C . THR A 1 220 ? -22.163 4.624 33.926 1.00 86.56 220 THR A C 1
ATOM 1799 O O . THR A 1 220 ? -21.304 5.234 33.302 1.00 86.56 220 THR A O 1
ATOM 1802 N N . PHE A 1 221 ? -22.451 3.348 33.652 1.00 89.31 221 PHE A N 1
ATOM 1803 C CA . PHE A 1 221 ? -21.721 2.553 32.665 1.00 89.31 221 PHE A CA 1
ATOM 1804 C C . PHE A 1 221 ? -21.748 3.189 31.272 1.00 89.31 221 PHE A C 1
ATOM 1806 O O . PHE A 1 221 ? -20.702 3.329 30.642 1.00 89.31 221 PHE A O 1
ATOM 1813 N N . VAL A 1 222 ? -22.921 3.612 30.787 1.00 90.56 222 VAL A N 1
ATOM 1814 C CA . VAL A 1 222 ? -23.056 4.232 29.460 1.00 90.56 222 VAL A CA 1
ATOM 1815 C C . VAL A 1 222 ? -22.314 5.568 29.393 1.00 90.56 222 VAL A C 1
ATOM 1817 O O . VAL A 1 222 ? -21.653 5.838 28.387 1.00 90.56 222 VAL A O 1
ATOM 1820 N N . MET A 1 223 ? -22.383 6.388 30.445 1.00 87.19 223 MET A N 1
ATOM 1821 C CA . MET A 1 223 ? -21.664 7.665 30.498 1.00 87.19 223 MET A CA 1
ATOM 1822 C C . MET A 1 223 ? -20.147 7.466 30.529 1.00 87.19 223 MET A C 1
ATOM 1824 O O . MET A 1 223 ? -19.433 8.061 29.719 1.00 87.19 223 MET A O 1
ATOM 1828 N N . THR A 1 224 ? -19.647 6.571 31.383 1.00 85.50 224 THR A N 1
ATOM 1829 C CA . THR A 1 224 ? -18.217 6.256 31.452 1.00 85.50 224 THR A CA 1
ATOM 1830 C C . THR A 1 224 ? -17.722 5.626 30.150 1.00 85.50 224 THR A C 1
ATOM 1832 O O . THR A 1 224 ? -16.680 6.028 29.638 1.00 85.50 224 THR A O 1
ATOM 1835 N N . TRP A 1 225 ? -18.484 4.700 29.555 1.00 88.50 225 TRP A N 1
ATOM 1836 C CA . TRP A 1 225 ? -18.157 4.091 28.260 1.00 88.50 225 TRP A CA 1
ATOM 1837 C C . TRP A 1 225 ? -18.016 5.143 27.154 1.00 88.50 225 TRP A C 1
ATOM 1839 O O . TRP A 1 225 ? -17.101 5.073 26.330 1.00 88.50 225 TRP A O 1
ATOM 1849 N N . ARG A 1 226 ? -18.909 6.143 27.122 1.00 89.38 226 ARG A N 1
ATOM 1850 C CA . ARG A 1 226 ? -18.861 7.232 26.134 1.00 89.38 226 ARG A CA 1
ATOM 1851 C C . ARG A 1 226 ? -17.602 8.078 26.265 1.00 89.38 226 ARG A C 1
ATOM 1853 O O . ARG A 1 226 ? -16.999 8.410 25.243 1.00 89.38 226 ARG A O 1
ATOM 1860 N N . ILE A 1 227 ? -17.204 8.399 27.491 1.00 84.94 227 ILE A N 1
ATOM 1861 C CA . ILE A 1 227 ? -16.000 9.189 27.765 1.00 84.94 227 ILE A CA 1
ATOM 1862 C C . ILE A 1 227 ? -14.745 8.388 27.435 1.00 84.94 227 ILE A C 1
ATOM 1864 O O . ILE A 1 227 ? -13.911 8.879 26.677 1.00 84.94 227 ILE A O 1
ATOM 1868 N N . TRP A 1 228 ? -14.661 7.135 27.893 1.00 86.44 228 TRP A N 1
ATOM 1869 C CA . TRP A 1 228 ? -13.558 6.233 27.556 1.00 86.44 228 TRP A CA 1
ATOM 1870 C C . TRP A 1 228 ? -13.395 6.109 26.034 1.00 86.44 228 TRP A C 1
ATOM 1872 O O . TRP A 1 228 ? -12.331 6.410 25.507 1.00 86.44 228 TRP A O 1
ATOM 1882 N N . THR A 1 229 ? -14.480 5.826 25.301 1.00 85.56 229 THR A N 1
ATOM 1883 C CA . THR A 1 229 ? -14.437 5.705 23.831 1.00 85.56 229 THR A CA 1
ATOM 1884 C C . THR A 1 229 ? -13.953 6.991 23.154 1.00 85.56 229 THR A C 1
ATOM 1886 O O . THR A 1 229 ? -13.191 6.937 22.189 1.00 85.56 229 THR A O 1
ATOM 1889 N N . SER A 1 230 ? -14.394 8.154 23.641 1.00 84.00 230 SER A N 1
ATOM 1890 C CA . SER A 1 230 ? -14.007 9.449 23.069 1.00 84.00 230 SER A CA 1
ATOM 1891 C C . SER A 1 230 ? -12.520 9.742 23.289 1.00 84.00 230 SER A C 1
ATOM 1893 O O . SER A 1 230 ? -11.847 10.218 22.373 1.00 84.00 230 SER A O 1
ATOM 1895 N N . ILE A 1 231 ? -11.992 9.410 24.470 1.00 80.69 231 ILE A N 1
ATOM 1896 C CA . ILE A 1 231 ? -10.572 9.563 24.803 1.00 80.69 231 ILE A CA 1
ATOM 1897 C C . ILE A 1 231 ? -9.731 8.603 23.954 1.00 80.69 231 ILE A C 1
ATOM 1899 O O . ILE A 1 231 ? -8.840 9.058 23.240 1.00 80.69 231 ILE A O 1
ATOM 1903 N N . THR A 1 232 ? -10.058 7.307 23.935 1.00 81.38 232 THR A N 1
ATOM 1904 C CA . THR A 1 232 ? -9.330 6.293 23.152 1.00 81.38 232 THR A CA 1
ATOM 1905 C C . THR A 1 232 ? -9.300 6.633 21.661 1.00 81.38 232 THR A C 1
ATOM 1907 O O . THR A 1 232 ? -8.259 6.518 21.015 1.00 81.38 232 THR A O 1
ATOM 1910 N N . LEU A 1 233 ? -10.411 7.127 21.101 1.00 80.06 233 LEU A N 1
ATOM 1911 C CA . LEU A 1 233 ? -10.451 7.570 19.706 1.00 80.06 233 LEU A CA 1
ATOM 1912 C C . LEU A 1 233 ? -9.540 8.783 19.468 1.00 80.06 233 LEU A C 1
ATOM 1914 O O . LEU A 1 233 ? -8.825 8.825 18.469 1.00 80.06 233 LEU A O 1
ATOM 1918 N N . THR A 1 234 ? -9.533 9.744 20.391 1.00 77.50 234 THR A N 1
ATOM 1919 C CA . THR A 1 234 ? -8.692 10.945 20.292 1.00 77.50 234 THR A CA 1
ATOM 1920 C C . THR A 1 234 ? -7.203 10.587 20.347 1.00 77.50 234 THR A C 1
ATOM 1922 O O . THR A 1 234 ? -6.452 11.027 19.479 1.00 77.50 234 THR A O 1
ATOM 1925 N N . LEU A 1 235 ? -6.782 9.718 21.276 1.00 75.44 235 LEU A N 1
ATOM 1926 C CA . LEU A 1 235 ? -5.401 9.207 21.347 1.00 75.44 235 LEU A CA 1
ATOM 1927 C C . LEU A 1 235 ? -5.010 8.380 20.112 1.00 75.44 235 LEU A C 1
ATOM 1929 O O . LEU A 1 235 ? -3.852 8.361 19.694 1.00 75.44 235 LEU A O 1
ATOM 1933 N N . SER A 1 236 ? -5.970 7.665 19.523 1.00 74.62 236 SER A N 1
ATOM 1934 C CA . SER A 1 236 ? -5.722 6.862 18.327 1.00 74.62 236 SER A CA 1
ATOM 1935 C C . SER A 1 236 ? -5.469 7.736 17.092 1.00 74.62 236 SER A C 1
ATOM 1937 O O . SER A 1 236 ? -4.629 7.393 16.260 1.00 74.62 236 SER A O 1
ATOM 1939 N N . TRP A 1 237 ? -6.156 8.875 16.978 1.00 70.00 237 TRP A N 1
ATOM 1940 C CA . TRP A 1 237 ? -6.090 9.750 15.803 1.00 70.00 237 TRP A CA 1
ATOM 1941 C C . TRP A 1 237 ? -4.966 10.779 15.861 1.00 70.00 237 TRP A C 1
ATOM 1943 O O . TRP A 1 237 ? -4.361 11.087 14.827 1.00 70.00 237 TRP A O 1
ATOM 1953 N N . PHE A 1 238 ? -4.692 11.305 17.051 1.00 69.94 238 PHE A N 1
ATOM 1954 C CA . PHE A 1 238 ? -3.718 12.365 17.250 1.00 69.94 238 PHE A CA 1
ATOM 1955 C C . PHE A 1 238 ? -2.486 11.837 17.961 1.00 69.94 238 PHE A C 1
ATOM 1957 O O . PHE A 1 238 ? -2.565 11.143 18.971 1.00 69.94 238 PHE A O 1
ATOM 1964 N N . GLU A 1 239 ? -1.326 12.195 17.430 1.00 64.25 239 GLU A N 1
ATOM 1965 C CA . GLU A 1 239 ? -0.105 12.131 18.209 1.00 64.25 239 GLU A CA 1
ATOM 1966 C C . GLU A 1 239 ? -0.099 13.361 19.104 1.00 64.25 239 GLU A C 1
ATOM 1968 O O . GLU A 1 239 ? -0.030 14.500 18.638 1.00 64.25 239 GLU A O 1
ATOM 1973 N N . SER A 1 240 ? -0.309 13.153 20.394 1.00 60.31 240 SER A N 1
ATOM 1974 C CA . SER A 1 240 ? -0.357 14.244 21.355 1.00 60.31 240 SER A CA 1
ATOM 1975 C C . SER A 1 240 ? 0.515 13.878 22.534 1.00 60.31 240 SER A C 1
ATOM 1977 O O . SER A 1 240 ? 0.040 13.373 23.547 1.00 60.31 240 SER A O 1
ATOM 1979 N N . ASP A 1 241 ? 1.809 14.143 22.388 1.00 61.66 241 ASP A N 1
ATOM 1980 C CA . ASP A 1 241 ? 2.763 14.065 23.495 1.00 61.66 241 ASP A CA 1
ATOM 1981 C C . ASP A 1 241 ? 2.791 15.359 24.338 1.00 61.66 241 ASP A C 1
ATOM 1983 O O . ASP A 1 241 ? 3.763 15.687 25.018 1.00 61.66 241 ASP A O 1
ATOM 1987 N N . ASP A 1 242 ? 1.696 16.123 24.306 1.00 67.25 242 ASP A N 1
ATOM 1988 C CA . ASP A 1 242 ? 1.594 17.385 25.024 1.00 67.25 242 ASP A CA 1
ATOM 1989 C C . ASP A 1 242 ? 0.962 17.234 26.397 1.00 67.25 242 ASP A C 1
ATOM 1991 O O . ASP A 1 242 ? -0.040 16.536 26.603 1.00 67.25 242 ASP A O 1
ATOM 1995 N N . VAL A 1 243 ? 1.492 18.017 27.334 1.00 64.75 243 VAL A N 1
ATOM 1996 C CA . VAL A 1 243 ? 0.975 18.136 28.702 1.00 64.75 243 VAL A CA 1
ATOM 1997 C C . VAL A 1 243 ? -0.469 18.650 28.723 1.00 64.75 243 VAL A C 1
ATOM 1999 O O . VAL A 1 243 ? -1.242 18.243 29.588 1.00 64.75 243 VAL A O 1
ATOM 2002 N N . VAL A 1 244 ? -0.870 19.490 27.763 1.00 67.12 244 VAL A N 1
ATO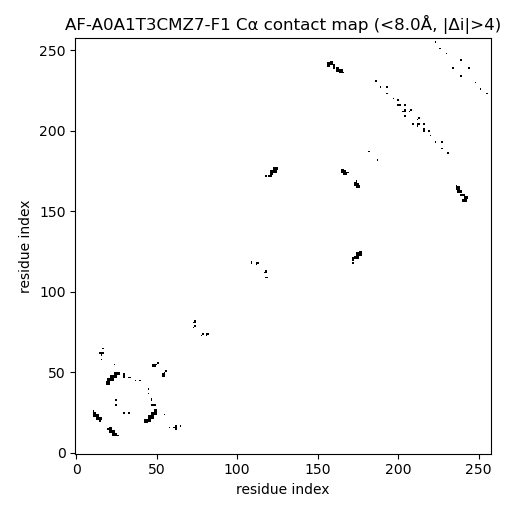M 2003 C CA . VAL A 1 244 ? -2.242 20.027 27.678 1.00 67.12 244 VAL A CA 1
ATOM 2004 C C . VAL A 1 244 ? -3.264 18.926 27.411 1.00 67.12 244 VAL A C 1
ATOM 2006 O O . VAL A 1 244 ? -4.257 18.849 28.127 1.00 67.12 244 VAL A O 1
ATOM 2009 N N . THR A 1 245 ? -2.995 18.021 26.471 1.00 68.12 245 THR A N 1
ATOM 2010 C CA . THR A 1 245 ? -3.847 16.846 26.222 1.00 68.12 245 THR A CA 1
ATOM 2011 C C . THR A 1 245 ? -3.935 15.945 27.445 1.00 68.12 245 THR A C 1
ATOM 2013 O O . THR A 1 245 ? -5.017 15.488 27.804 1.00 68.12 245 THR A O 1
ATOM 2016 N N . ARG A 1 246 ? -2.817 15.736 28.153 1.00 74.38 246 ARG A N 1
ATOM 2017 C CA . ARG A 1 246 ? -2.813 14.962 29.405 1.00 74.38 246 ARG A CA 1
ATOM 2018 C C . ARG A 1 246 ? -3.663 15.641 30.490 1.00 74.38 246 ARG A C 1
ATOM 2020 O O . ARG A 1 246 ? -4.400 14.958 31.195 1.00 74.38 246 ARG A O 1
ATOM 2027 N N . LEU A 1 247 ? -3.614 16.970 30.604 1.00 71.88 247 LEU A N 1
ATOM 2028 C CA . LEU A 1 247 ? -4.442 17.746 31.536 1.00 71.88 247 LEU A CA 1
ATOM 2029 C C . LEU A 1 247 ? -5.929 17.736 31.163 1.00 71.88 247 LEU A C 1
ATOM 2031 O O . LEU A 1 247 ? -6.770 17.639 32.052 1.00 71.88 247 LEU A O 1
ATOM 2035 N N . GLU A 1 248 ? -6.262 17.800 29.876 1.00 72.94 248 GLU A N 1
ATOM 2036 C CA . GLU A 1 248 ? -7.643 17.714 29.391 1.00 72.94 248 GLU A CA 1
ATOM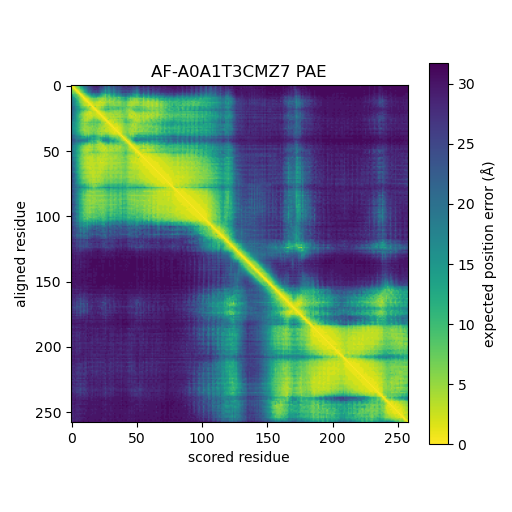 2037 C C . GLU A 1 248 ? -8.257 16.338 29.684 1.00 72.94 248 GLU A C 1
ATOM 2039 O O . GLU A 1 248 ? -9.383 16.250 30.177 1.00 72.94 248 GLU A O 1
ATOM 2044 N N . ILE A 1 249 ? -7.486 15.265 29.477 1.00 72.31 249 ILE A N 1
ATOM 2045 C CA . ILE A 1 249 ? -7.883 13.901 29.847 1.00 72.31 249 ILE A CA 1
ATOM 2046 C C . ILE A 1 249 ? -8.109 13.805 31.361 1.00 72.31 249 ILE A C 1
ATOM 2048 O O . ILE A 1 249 ? -9.153 13.321 31.795 1.00 72.31 249 ILE A O 1
ATOM 2052 N N . LEU A 1 250 ? -7.177 14.313 32.177 1.00 74.06 250 LEU A N 1
ATOM 2053 C CA . LEU A 1 250 ? -7.326 14.328 33.638 1.00 74.06 250 LEU A CA 1
ATOM 2054 C C . LEU A 1 250 ? -8.547 15.140 34.092 1.00 74.06 250 LEU A C 1
ATOM 2056 O O . LEU A 1 250 ? -9.231 14.743 35.034 1.00 74.06 250 LEU A O 1
ATOM 2060 N N . PHE A 1 251 ? -8.860 16.242 33.414 1.00 78.75 251 PHE A N 1
ATOM 2061 C CA . PHE A 1 251 ? -10.054 17.040 33.680 1.00 78.75 251 PHE A CA 1
ATOM 2062 C C . PHE A 1 251 ? -11.349 16.284 33.329 1.00 78.75 251 PHE A C 1
ATOM 2064 O O . PHE A 1 251 ? -12.293 16.272 34.125 1.00 78.75 251 PHE A O 1
ATOM 2071 N N . CYS A 1 252 ? -11.388 15.590 32.188 1.00 71.31 252 CYS A N 1
ATOM 2072 C CA . CYS A 1 252 ? -12.520 14.740 31.802 1.00 71.31 252 CYS A CA 1
ATOM 2073 C C . CYS A 1 252 ? -12.734 13.565 32.770 1.00 71.31 252 CYS A C 1
ATOM 2075 O O . CYS A 1 252 ? -13.868 13.197 33.056 1.00 71.31 252 CYS A O 1
ATOM 2077 N N . ILE A 1 253 ? -11.661 12.984 33.308 1.00 71.25 253 ILE A N 1
ATOM 2078 C CA . ILE A 1 253 ? -11.762 11.923 34.321 1.00 71.25 253 ILE A CA 1
ATOM 2079 C C . ILE A 1 253 ? -12.226 12.500 35.665 1.00 71.25 253 ILE A C 1
ATOM 2081 O O . ILE A 1 253 ? -13.086 11.920 36.320 1.00 71.25 253 ILE A O 1
ATOM 2085 N N . SER A 1 254 ? -11.704 13.662 36.068 1.00 72.69 254 SER A N 1
ATOM 2086 C CA . SER A 1 254 ? -12.095 14.344 37.311 1.00 72.69 254 SER A CA 1
ATOM 2087 C C . SER A 1 254 ? -13.592 14.671 37.345 1.00 72.69 254 SER A C 1
ATOM 2089 O O . SER A 1 254 ? -14.260 14.442 38.350 1.00 72.69 254 SER A O 1
ATOM 2091 N N . THR A 1 255 ? -14.150 15.113 36.216 1.00 67.50 255 THR A N 1
ATOM 2092 C CA . THR A 1 255 ? -15.594 15.379 36.076 1.00 67.50 255 THR A CA 1
ATOM 2093 C C . THR A 1 255 ? -16.469 14.127 36.110 1.00 67.50 255 THR A C 1
ATOM 2095 O O . THR A 1 255 ? -17.684 14.251 36.215 1.00 67.50 255 THR A O 1
ATOM 2098 N N . LEU A 1 256 ? -15.875 12.934 36.050 1.00 65.56 256 LEU A N 1
ATOM 2099 C CA . LEU A 1 256 ? -16.581 11.665 36.187 1.00 65.56 256 LEU A CA 1
ATOM 2100 C C . LEU A 1 256 ? -16.514 11.086 37.612 1.00 65.56 256 LEU A C 1
ATOM 2102 O O . LEU A 1 256 ? -17.266 10.170 37.936 1.00 65.56 256 LEU A O 1
ATOM 2106 N N . ILE A 1 257 ? -15.604 11.599 38.446 1.00 64.75 257 ILE A N 1
ATOM 2107 C CA . ILE A 1 257 ? -15.426 11.190 39.848 1.00 64.75 257 ILE A CA 1
ATOM 2108 C C . ILE A 1 257 ? -16.265 12.063 40.804 1.00 64.75 257 ILE A C 1
ATOM 2110 O O . ILE A 1 257 ? -16.580 11.614 41.906 1.00 64.75 257 ILE A O 1
ATOM 2114 N N . GLY A 1 258 ? -16.608 13.294 40.403 1.00 52.44 258 GLY A N 1
ATOM 2115 C CA . GLY A 1 258 ? -17.460 14.222 41.166 1.00 52.44 258 GLY A CA 1
ATOM 2116 C C . GLY A 1 258 ? -18.948 14.038 40.907 1.00 52.44 258 GLY A C 1
ATOM 2117 O O . GLY A 1 258 ? -19.719 14.260 41.866 1.00 52.44 258 GLY A O 1
#

pLDDT: mean 71.75, std 18.27, range [30.89, 97.06]

Secondary structure (DSSP, 8-state):
--------PPPPEEEE-TTSPEEEEE-TTTHHHHHHHHTT-TTS-EEEEETTSHHHHHHHHHHHHHHHHHHHHHHHHHTHHHHHHHHHHHHHHHHHHHHHHHHHHHHHHHHHHTTTT--TT--EEPTTSPPPPS------------------------S--PPEESEEEETTEEEEE-S-----HHHHHHHHHHHHHHHHHHHHHHHS--HHHHHHHHHHHHHHHHHHHHHHHHHHHEE---HHHHHHHHHHHHHHH-